Protein AF-A0A965I3Q2-F1 (afdb_monomer)

Solvent-accessible surface area (backbone atoms only — not comparable to full-atom values): 11032 Å² total; per-residue (Å²): 135,72,55,75,39,66,50,50,83,67,41,47,73,92,49,46,82,70,40,75,55,42,77,42,66,41,96,87,74,69,51,72,49,73,38,68,32,33,33,30,37,36,62,66,63,40,59,26,31,32,35,26,48,31,32,24,74,36,54,49,82,39,79,61,41,10,36,30,40,31,33,40,38,70,96,52,31,34,39,37,42,23,13,23,64,47,70,31,92,88,63,40,56,74,39,74,47,46,53,70,36,71,49,26,20,24,10,49,31,45,74,50,98,54,44,23,35,43,37,30,33,27,50,75,88,39,73,44,54,58,89,75,54,85,52,66,63,45,64,71,64,50,76,68,53,44,52,52,49,52,54,50,50,52,52,50,53,52,48,53,49,50,52,54,49,51,56,54,49,62,62,65,77,52,86,79,71,92,81,76,96,79,88,87,84,74,82,83,80,78,84,78,82,83,82,134

Secondary structure (DSSP, 8-state):
-----SS-S--BTT-EEEE-SEEEE-TTT--EEEE-SEEEE--TT-EEE-SSSEEEEEEEEETTTEEEEEEE-STTEEEEEEEEEEEPTT--TT-EE-TT-EEEEEB--SS-SSSEEEEEEEETTEEE-GGG----------HHHHHHHHHHHHHHHHHHHHHHHHHHHHTTS-TT--S---S--PPPPPPPPPP-

Mean predicted aligned error: 16.22 Å

pLDDT: mean 72.34, std 19.07, range [38.16, 96.75]

Nearest PDB structures (foldseek):
  6muk-assembly1_A  TM=7.745E-01  e=1.525E-14  Neisseria gonorrhoeae FA 1090
  3slu-assembly2_B  TM=7.672E-01  e=1.447E-14  Neisseria meningitidis ATCC 13091
  3slu-assembly1_A  TM=7.587E-01  e=1.137E-13  Neisseria meningitidis ATCC 13091
  2gu1-assembly1_A  TM=9.150E-01  e=5.386E-12  Vibrio cholerae
  5j1k-assembly1_A  TM=6.243E-01  e=8.411E-11  Helicobacter pylori 26695

Radius of gyration: 24.55 Å; Cα contacts (8 Å, |Δi|>4): 360; chains: 1; bounding box: 72×48×49 Å

Foldseek 3Di:
DFDAWQFALDQFPPWDFPAFAAWDQDPPPRDTDGQLFTKTADDWFTFGWGRAWFFWQAFDQDQAFGTKTKTATPQQKIKIKGQFPFFDPPQGHGDTHHGGHGGGTWHRGHPGPGTIITMWMAHNNGTDGSVPDVGVHRDDQDPVRVVVVVVVVVVVVVVVVVVVVVVVVVVVVCPPDPDDPPDPDDDDDDDDDDDD

Structure (mmCIF, N/CA/C/O backbone):
data_AF-A0A965I3Q2-F1
#
_entry.id   AF-A0A965I3Q2-F1
#
loop_
_atom_site.group_PDB
_atom_site.id
_atom_site.type_symbol
_atom_site.label_atom_id
_atom_site.label_alt_id
_atom_site.label_comp_id
_atom_site.label_asym_id
_atom_site.label_entity_id
_atom_site.label_seq_id
_atom_site.pdbx_PDB_ins_code
_atom_site.Cartn_x
_atom_site.Cartn_y
_atom_site.Cartn_z
_atom_site.occupancy
_atom_site.B_iso_or_equiv
_atom_site.auth_seq_id
_atom_site.auth_comp_id
_atom_site.auth_asym_id
_atom_site.auth_atom_id
_atom_site.pdbx_PDB_model_num
ATOM 1 N N . ARG A 1 1 ? -13.664 -9.976 23.060 1.00 40.66 1 ARG A N 1
ATOM 2 C CA . ARG A 1 1 ? -13.337 -9.947 21.603 1.00 40.66 1 ARG A CA 1
ATOM 3 C C . ARG A 1 1 ? -11.980 -9.256 21.451 1.00 40.66 1 ARG A C 1
ATOM 5 O O . ARG A 1 1 ? -11.856 -8.147 21.941 1.00 40.66 1 ARG A O 1
ATOM 12 N N . SER A 1 2 ? -10.972 -9.896 20.847 1.00 40.56 2 SER A N 1
ATOM 13 C CA . SER A 1 2 ? -9.637 -9.293 20.641 1.00 40.56 2 SER A CA 1
ATOM 14 C C . SER A 1 2 ? -9.694 -8.192 19.572 1.00 40.56 2 SER A C 1
ATOM 16 O O . SER A 1 2 ? -10.363 -8.362 18.548 1.00 40.56 2 SER A O 1
ATOM 18 N N . LEU A 1 3 ? -9.014 -7.066 19.806 1.00 48.47 3 LEU A N 1
ATOM 19 C CA . LEU A 1 3 ? -8.872 -5.994 18.821 1.00 48.47 3 LEU A CA 1
ATOM 20 C C . LEU A 1 3 ? -7.940 -6.461 17.700 1.00 48.47 3 LEU A C 1
ATOM 22 O O . LEU A 1 3 ? -6.749 -6.671 17.916 1.00 48.47 3 LEU A O 1
ATOM 26 N N . LYS A 1 4 ? -8.472 -6.629 16.486 1.00 50.44 4 LYS A N 1
ATOM 27 C CA . LYS A 1 4 ? -7.659 -6.971 15.314 1.00 50.44 4 LYS A CA 1
ATOM 28 C C . LYS A 1 4 ? -6.616 -5.869 15.077 1.00 50.44 4 LYS A C 1
ATOM 30 O O . LYS A 1 4 ? -6.934 -4.685 15.181 1.00 50.44 4 LYS A O 1
ATOM 35 N N . ALA A 1 5 ? -5.375 -6.256 14.780 1.00 58.59 5 ALA A N 1
ATOM 36 C CA . ALA A 1 5 ? -4.285 -5.301 14.603 1.00 58.59 5 ALA A CA 1
ATOM 37 C C . ALA A 1 5 ? -4.579 -4.325 13.456 1.00 58.59 5 ALA A C 1
ATOM 39 O O . ALA A 1 5 ? -4.995 -4.754 12.383 1.00 58.59 5 ALA A O 1
ATOM 40 N N . LEU A 1 6 ? -4.314 -3.029 13.654 1.00 63.38 6 LEU A N 1
ATOM 41 C CA . LEU A 1 6 ? -4.617 -1.989 12.660 1.00 63.38 6 LEU A CA 1
ATOM 42 C C . LEU A 1 6 ? -3.934 -2.248 11.301 1.00 63.38 6 LEU A C 1
ATOM 44 O O . LEU A 1 6 ? -4.533 -2.010 10.254 1.00 63.38 6 LEU A O 1
ATOM 48 N N . LEU A 1 7 ? -2.697 -2.762 11.318 1.00 65.81 7 LEU A N 1
ATOM 49 C CA . LEU A 1 7 ? -1.934 -3.159 10.133 1.00 65.81 7 LEU A CA 1
ATOM 50 C C . LEU A 1 7 ? -1.165 -4.471 10.385 1.00 65.81 7 LEU A C 1
ATOM 52 O O . LEU A 1 7 ? -0.721 -4.744 11.497 1.00 65.81 7 LEU A O 1
ATOM 56 N N . MET A 1 8 ? -0.967 -5.269 9.338 1.00 65.50 8 MET A N 1
ATOM 57 C CA . MET A 1 8 ? -0.086 -6.434 9.310 1.00 65.50 8 MET A CA 1
ATOM 58 C C . MET A 1 8 ? 1.345 -5.970 9.043 1.00 65.50 8 MET A C 1
ATOM 60 O O . MET A 1 8 ? 1.588 -5.121 8.182 1.00 65.50 8 MET A O 1
ATOM 64 N N . ARG A 1 9 ? 2.305 -6.574 9.749 1.00 67.44 9 ARG A N 1
ATOM 65 C CA . ARG A 1 9 ? 3.740 -6.313 9.548 1.00 67.44 9 ARG A CA 1
ATOM 66 C C . ARG A 1 9 ? 4.263 -6.881 8.227 1.00 67.44 9 ARG A C 1
ATOM 68 O O . ARG A 1 9 ? 5.103 -6.257 7.587 1.00 67.44 9 ARG A O 1
ATOM 75 N N . THR A 1 10 ? 3.741 -8.033 7.809 1.00 67.94 10 THR A N 1
ATOM 76 C CA . THR A 1 10 ? 4.153 -8.755 6.598 1.00 67.94 10 THR A CA 1
ATOM 77 C C . THR A 1 10 ? 2.929 -9.061 5.731 1.00 67.94 10 THR A C 1
ATOM 79 O O . THR A 1 10 ? 2.268 -10.078 5.934 1.00 67.94 10 THR A O 1
ATOM 82 N N . PRO A 1 11 ? 2.580 -8.181 4.778 1.00 69.06 11 PRO A N 1
ATOM 83 C CA . PRO A 1 11 ? 1.407 -8.346 3.916 1.00 69.06 11 PRO A CA 1
ATOM 84 C C . PRO A 1 11 ? 1.665 -9.279 2.712 1.00 69.06 11 PRO A C 1
ATOM 86 O O . PRO A 1 11 ? 1.196 -9.024 1.602 1.00 69.06 11 PRO A O 1
ATOM 89 N N . ILE A 1 12 ? 2.451 -10.339 2.901 1.00 68.38 12 ILE A N 1
ATOM 90 C CA . ILE A 1 12 ? 2.885 -11.251 1.837 1.00 68.38 12 ILE A CA 1
ATOM 91 C C . ILE A 1 12 ? 3.239 -12.629 2.417 1.00 68.38 12 ILE A C 1
ATOM 93 O O . ILE A 1 12 ? 3.886 -12.711 3.462 1.00 68.38 12 ILE A O 1
ATOM 97 N N . ASP A 1 13 ? 2.837 -13.700 1.730 1.00 60.41 13 ASP A N 1
ATOM 98 C CA . ASP A 1 13 ? 3.158 -15.075 2.137 1.00 60.41 13 ASP A CA 1
ATOM 99 C C . ASP A 1 13 ? 4.583 -15.463 1.729 1.00 60.41 13 ASP A C 1
ATOM 101 O O . ASP A 1 13 ? 5.000 -15.232 0.593 1.00 60.41 13 ASP A O 1
ATOM 105 N N . GLY A 1 14 ? 5.320 -16.097 2.647 1.00 54.09 14 GLY A N 1
ATOM 106 C CA . GLY A 1 14 ? 6.603 -16.747 2.349 1.00 54.09 14 GLY A CA 1
ATOM 107 C C . GLY A 1 14 ? 7.726 -15.808 1.898 1.00 54.09 14 GLY A C 1
ATOM 108 O O . GLY A 1 14 ? 8.707 -16.267 1.316 1.00 54.09 14 GLY A O 1
ATOM 109 N N . ALA A 1 15 ? 7.598 -14.500 2.126 1.00 59.41 15 ALA A N 1
ATOM 110 C CA . ALA A 1 15 ? 8.604 -13.555 1.673 1.00 59.41 15 ALA A CA 1
ATOM 111 C C . ALA A 1 15 ? 9.772 -13.440 2.649 1.00 59.41 15 ALA A C 1
ATOM 113 O O . ALA A 1 15 ? 9.596 -13.329 3.865 1.00 59.41 15 ALA A O 1
ATOM 114 N N . ARG A 1 16 ? 10.981 -13.373 2.090 1.00 57.03 16 ARG A N 1
ATOM 115 C CA . ARG A 1 16 ? 12.182 -13.033 2.850 1.00 57.03 16 ARG A CA 1
ATOM 116 C C . ARG A 1 16 ? 12.366 -11.522 2.804 1.00 57.03 16 ARG A C 1
ATOM 118 O O . ARG A 1 16 ? 12.297 -10.917 1.733 1.00 57.03 16 ARG A O 1
ATOM 125 N N . LEU A 1 17 ? 12.617 -10.915 3.961 1.00 57.97 17 LEU A N 1
ATOM 126 C CA . LEU A 1 17 ? 12.989 -9.507 4.046 1.00 57.97 17 LEU A CA 1
ATOM 127 C C . LEU A 1 17 ? 14.313 -9.307 3.299 1.00 57.97 17 LEU A C 1
ATOM 129 O O . LEU A 1 17 ? 15.374 -9.691 3.790 1.00 57.97 17 LEU A O 1
ATOM 133 N N . SER A 1 18 ? 14.246 -8.763 2.086 1.00 56.31 18 SER A N 1
ATOM 134 C CA . SER A 1 18 ? 15.431 -8.532 1.258 1.00 56.31 18 SER A CA 1
ATOM 135 C C . SER A 1 18 ? 16.054 -7.186 1.583 1.00 56.31 18 SER A C 1
ATOM 137 O O . SER A 1 18 ? 17.274 -7.028 1.504 1.00 56.31 18 SER A O 1
ATOM 139 N N . SER A 1 19 ? 15.237 -6.207 1.992 1.00 56.03 19 SER A N 1
ATOM 140 C CA . SER A 1 19 ? 15.732 -4.868 2.247 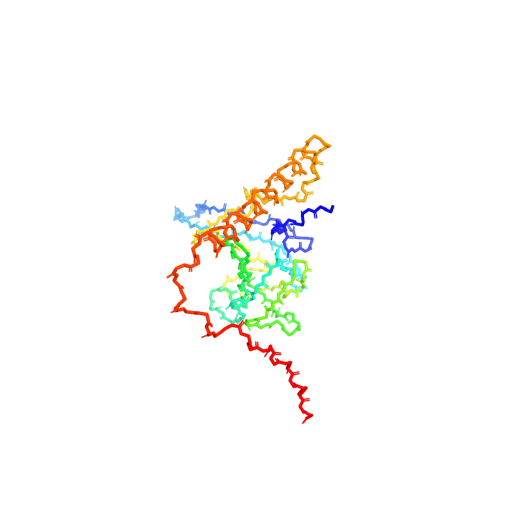1.00 56.03 19 SER A CA 1
ATOM 141 C C . SER A 1 19 ? 14.963 -4.128 3.355 1.00 56.03 19 SER A C 1
ATOM 143 O O . SER A 1 19 ? 13.741 -4.024 3.342 1.00 56.03 19 SER A O 1
ATOM 145 N N . HIS A 1 20 ? 15.706 -3.602 4.337 1.00 58.31 20 HIS A N 1
ATOM 146 C CA . HIS A 1 20 ? 15.165 -2.842 5.464 1.00 58.31 20 HIS A CA 1
ATOM 147 C C . HIS A 1 20 ? 14.917 -1.371 5.082 1.00 58.31 20 HIS A C 1
ATOM 149 O O . HIS A 1 20 ? 15.679 -0.788 4.308 1.00 58.31 20 HIS A O 1
ATOM 155 N N . PHE A 1 21 ? 13.899 -0.753 5.690 1.00 53.19 21 PHE A N 1
ATOM 156 C CA . PHE A 1 21 ? 13.666 0.695 5.645 1.00 53.19 21 PHE A CA 1
ATOM 157 C C . PHE A 1 21 ? 14.858 1.471 6.229 1.00 53.19 21 PHE A C 1
ATOM 159 O O . PHE A 1 21 ? 15.287 1.190 7.352 1.00 53.19 21 PHE A O 1
ATOM 166 N N . GLY A 1 22 ? 15.363 2.478 5.505 1.00 53.06 22 GLY A N 1
ATOM 167 C CA . GLY A 1 22 ? 16.454 3.330 5.989 1.00 53.06 22 GLY A CA 1
ATOM 168 C C . GLY A 1 22 ? 17.400 3.875 4.915 1.00 53.06 22 GLY A C 1
ATOM 169 O O . GLY A 1 22 ? 17.298 3.578 3.726 1.00 53.06 22 GLY A O 1
ATOM 170 N N . LYS A 1 23 ? 18.335 4.723 5.353 1.00 47.44 23 LYS A N 1
ATOM 171 C CA . LYS A 1 23 ? 19.419 5.278 4.531 1.00 47.44 23 LYS A CA 1
ATOM 172 C C . LYS A 1 23 ? 20.411 4.167 4.169 1.00 47.44 23 LYS A C 1
ATOM 174 O O . LYS A 1 23 ? 20.951 3.527 5.064 1.00 47.44 23 LYS A O 1
ATOM 179 N N . ARG A 1 24 ? 20.685 3.965 2.878 1.00 52.25 24 ARG A N 1
ATOM 180 C CA . ARG A 1 24 ? 21.748 3.064 2.410 1.00 52.25 24 ARG A CA 1
ATOM 181 C C . ARG A 1 24 ? 22.827 3.836 1.678 1.00 52.25 24 ARG A C 1
ATOM 183 O O . ARG A 1 24 ? 22.515 4.612 0.777 1.00 52.25 24 ARG A O 1
ATOM 190 N N . LYS A 1 25 ? 24.082 3.597 2.059 1.00 44.66 25 LYS A N 1
ATOM 191 C CA . LYS A 1 25 ? 25.261 4.082 1.341 1.00 44.66 25 LYS A CA 1
ATOM 192 C C . LYS A 1 25 ? 25.513 3.141 0.163 1.00 44.66 25 LYS A C 1
ATOM 194 O O . LYS A 1 25 ? 25.587 1.930 0.359 1.00 44.66 25 LYS A O 1
ATOM 199 N N . HIS A 1 26 ? 25.585 3.677 -1.051 1.00 43.38 26 HIS A N 1
ATOM 200 C CA . HIS A 1 26 ? 25.934 2.879 -2.224 1.00 43.38 26 HIS A CA 1
ATOM 201 C C . HIS A 1 26 ? 27.388 2.388 -2.078 1.00 43.38 26 HIS A C 1
ATOM 203 O O . HIS A 1 26 ? 28.266 3.243 -1.939 1.00 43.38 26 HIS A O 1
ATOM 209 N N . PRO A 1 27 ? 27.671 1.068 -2.123 1.00 48.47 27 PRO A N 1
ATOM 210 C CA . PRO A 1 27 ? 28.992 0.520 -1.783 1.00 48.47 27 PRO A CA 1
ATOM 211 C C . PRO A 1 27 ? 30.112 0.999 -2.716 1.00 48.47 27 PRO A C 1
ATOM 213 O O . PRO A 1 27 ? 31.272 0.967 -2.336 1.00 48.47 27 PRO A O 1
ATOM 216 N N . ILE A 1 28 ? 29.756 1.485 -3.910 1.00 48.72 28 ILE A N 1
ATOM 217 C CA . ILE A 1 28 ? 30.713 1.900 -4.948 1.00 48.72 28 ILE A CA 1
ATOM 218 C C . ILE A 1 28 ? 30.666 3.417 -5.225 1.00 48.72 28 ILE A C 1
ATOM 220 O O . ILE A 1 28 ? 31.642 3.991 -5.679 1.00 48.72 28 ILE A O 1
ATOM 224 N N . LEU A 1 29 ? 29.544 4.097 -4.940 1.00 47.22 29 LEU A N 1
ATOM 225 C CA . LEU A 1 29 ? 29.295 5.482 -5.402 1.00 47.22 29 LEU A CA 1
ATOM 226 C C . LEU A 1 29 ? 29.116 6.486 -4.250 1.00 47.22 29 LEU A C 1
ATOM 228 O O . LEU A 1 29 ? 28.871 7.663 -4.493 1.00 47.22 29 LEU A O 1
ATOM 232 N N . GLY A 1 30 ? 29.188 6.041 -2.989 1.00 39.41 30 GLY A N 1
ATOM 233 C CA . GLY A 1 30 ? 29.266 6.911 -1.807 1.00 39.41 30 GLY A CA 1
ATOM 234 C C . GLY A 1 30 ? 27.999 7.693 -1.428 1.00 39.41 30 GLY A C 1
ATOM 235 O O . GLY A 1 30 ? 27.872 8.092 -0.268 1.00 39.41 30 GLY A O 1
ATOM 236 N N . TYR A 1 31 ? 27.030 7.877 -2.331 1.00 41.69 31 TYR A N 1
ATOM 237 C CA . TYR A 1 31 ? 25.796 8.597 -2.015 1.00 41.69 31 TYR A CA 1
ATOM 238 C C . TYR A 1 31 ? 24.842 7.757 -1.158 1.00 41.69 31 TYR A C 1
ATOM 240 O O . TYR A 1 31 ? 24.738 6.531 -1.278 1.00 41.69 31 TYR A O 1
ATOM 248 N N . THR A 1 32 ? 24.129 8.443 -0.266 1.00 43.00 32 THR A N 1
ATOM 249 C CA . THR A 1 32 ? 23.153 7.834 0.636 1.00 43.00 32 THR A CA 1
ATOM 250 C C . THR A 1 32 ? 21.761 7.940 0.026 1.00 43.00 32 THR A C 1
ATOM 252 O O . THR A 1 32 ? 21.192 9.028 -0.026 1.00 43.00 32 THR A O 1
ATOM 255 N N . LYS A 1 33 ? 21.183 6.822 -0.420 1.00 46.25 33 LYS A N 1
ATOM 256 C CA . LYS A 1 33 ? 19.800 6.784 -0.912 1.00 46.25 33 LYS A CA 1
ATOM 257 C C . LYS A 1 33 ? 18.872 6.349 0.216 1.00 46.25 33 LYS A C 1
ATOM 259 O O . LYS A 1 33 ? 19.069 5.303 0.834 1.00 46.25 33 LYS A O 1
ATOM 264 N N . MET A 1 34 ? 17.865 7.165 0.510 1.00 54.75 34 MET A N 1
ATOM 265 C CA . MET A 1 34 ? 16.836 6.810 1.484 1.00 54.75 34 MET A CA 1
ATOM 266 C C . MET A 1 34 ? 15.900 5.770 0.871 1.00 54.75 34 MET A C 1
ATOM 268 O O . MET A 1 34 ? 15.184 6.066 -0.086 1.00 54.75 34 MET A O 1
ATOM 272 N N . HIS A 1 35 ? 15.890 4.566 1.436 1.00 60.53 35 HIS A N 1
ATOM 273 C CA . HIS A 1 35 ? 14.888 3.566 1.121 1.00 60.53 35 HIS A CA 1
ATOM 274 C C . HIS A 1 35 ? 13.636 3.845 1.956 1.00 60.53 35 HIS A C 1
ATOM 276 O O . HIS A 1 35 ? 13.627 3.618 3.166 1.00 60.53 35 HIS A O 1
ATOM 282 N N . LYS A 1 36 ? 12.608 4.418 1.316 1.00 58.22 36 LYS A N 1
ATOM 283 C CA . LYS A 1 36 ? 11.350 4.845 1.961 1.00 58.22 36 LYS A CA 1
ATOM 284 C C . LYS A 1 36 ? 10.372 3.690 2.223 1.00 58.22 36 LYS A C 1
ATOM 286 O O . LYS A 1 36 ? 9.296 3.920 2.769 1.00 58.22 36 LYS A O 1
ATOM 291 N N . GLY A 1 37 ? 10.756 2.470 1.855 1.00 64.44 37 GLY A N 1
ATOM 292 C CA . GLY A 1 37 ? 9.964 1.256 2.000 1.00 64.44 37 GLY A CA 1
ATOM 293 C C . GLY A 1 37 ? 10.779 0.081 2.519 1.00 64.44 37 GLY A C 1
ATOM 294 O O . GLY A 1 37 ? 11.953 0.202 2.869 1.00 64.44 37 GLY A O 1
ATOM 295 N N . THR A 1 38 ? 10.119 -1.059 2.591 1.00 74.62 38 THR A N 1
ATOM 296 C CA . THR A 1 38 ? 10.682 -2.364 2.914 1.00 74.62 38 THR A CA 1
ATOM 297 C C . THR A 1 38 ? 10.463 -3.265 1.714 1.00 74.62 38 THR A C 1
ATOM 299 O O . THR A 1 38 ? 9.332 -3.361 1.236 1.00 74.62 38 THR A O 1
ATOM 302 N N . ASP A 1 39 ? 11.526 -3.919 1.251 1.00 81.50 39 ASP A N 1
ATOM 303 C CA . ASP A 1 39 ? 11.408 -4.859 0.141 1.00 81.50 39 ASP A CA 1
ATOM 304 C C . ASP A 1 39 ? 11.315 -6.279 0.660 1.00 81.50 39 ASP A C 1
ATOM 306 O O . ASP A 1 39 ? 12.114 -6.738 1.487 1.00 81.50 39 ASP A O 1
ATOM 310 N N . PHE A 1 40 ? 10.344 -6.987 0.113 1.00 79.00 40 PHE A N 1
ATOM 311 C CA . PHE A 1 40 ? 10.112 -8.391 0.365 1.00 79.00 40 PHE A CA 1
ATOM 312 C C . PHE A 1 40 ? 10.377 -9.153 -0.928 1.00 79.00 40 PHE A C 1
ATOM 314 O O . PHE A 1 40 ? 9.603 -9.057 -1.882 1.00 79.00 40 PHE A O 1
ATOM 321 N N . ALA A 1 41 ? 11.484 -9.894 -0.978 1.00 82.56 41 ALA A N 1
ATOM 322 C CA . ALA A 1 41 ? 11.764 -10.763 -2.112 1.00 82.56 41 ALA A CA 1
ATOM 323 C C . ALA A 1 41 ? 10.815 -11.962 -2.066 1.00 82.56 41 ALA A C 1
ATOM 325 O O . ALA A 1 41 ? 10.712 -12.652 -1.046 1.00 82.56 41 ALA A O 1
ATOM 326 N N . ALA A 1 42 ? 10.126 -12.192 -3.178 1.00 83.69 42 ALA A N 1
ATOM 327 C CA . ALA A 1 42 ? 9.190 -13.290 -3.342 1.00 83.69 42 ALA A CA 1
ATOM 328 C C . ALA A 1 42 ? 9.046 -13.629 -4.834 1.00 83.69 42 ALA A C 1
ATOM 330 O O . ALA A 1 42 ? 9.197 -12.740 -5.678 1.00 83.69 42 ALA A O 1
ATOM 331 N N . PRO A 1 43 ? 8.733 -14.888 -5.185 1.00 88.38 43 PRO A N 1
ATOM 332 C CA . PRO A 1 43 ? 8.488 -15.271 -6.569 1.00 88.38 43 PRO A CA 1
ATOM 333 C C . PRO A 1 43 ? 7.407 -14.413 -7.242 1.00 88.38 43 PRO A C 1
ATOM 335 O O . PRO A 1 43 ? 6.445 -13.958 -6.617 1.00 88.38 43 PRO A O 1
ATOM 338 N N . LYS A 1 44 ? 7.534 -14.211 -8.557 1.00 91.31 44 LYS A N 1
ATOM 339 C CA . LYS A 1 44 ? 6.475 -13.574 -9.351 1.00 91.31 44 LYS A CA 1
ATOM 340 C C . LYS A 1 44 ? 5.178 -14.373 -9.185 1.00 91.31 44 LYS A C 1
ATOM 342 O O . LYS A 1 44 ? 5.178 -15.589 -9.325 1.00 91.31 44 LYS A O 1
ATOM 347 N N . GLY A 1 45 ? 4.071 -13.680 -8.932 1.00 90.88 45 GLY A N 1
ATOM 348 C CA . GLY A 1 45 ? 2.770 -14.310 -8.713 1.00 90.88 45 GLY A CA 1
ATOM 349 C C . GLY A 1 45 ? 2.434 -14.598 -7.248 1.00 90.88 45 GLY A C 1
ATOM 350 O O . GLY A 1 45 ? 1.291 -14.958 -6.979 1.00 90.88 45 GLY A O 1
ATOM 351 N N . THR A 1 46 ? 3.353 -14.390 -6.296 1.00 89.88 46 THR A N 1
ATOM 352 C CA . THR A 1 46 ? 3.028 -14.490 -4.864 1.00 89.88 46 THR A CA 1
ATOM 353 C C . THR A 1 46 ? 1.913 -13.513 -4.494 1.00 89.88 46 THR A C 1
ATOM 355 O O . THR A 1 46 ? 1.907 -12.369 -4.951 1.00 89.88 46 THR A O 1
ATOM 358 N N . LYS A 1 47 ? 0.950 -13.964 -3.684 1.00 93.00 47 LYS A N 1
ATOM 359 C CA . LYS A 1 47 ? -0.189 -13.146 -3.244 1.00 93.00 47 LYS A CA 1
ATOM 360 C C . LYS A 1 47 ? 0.284 -12.002 -2.350 1.00 93.00 47 LYS A C 1
ATOM 362 O O . LYS A 1 47 ? 1.088 -12.204 -1.443 1.00 93.00 47 LYS A O 1
ATOM 367 N N . ILE A 1 48 ? -0.260 -10.816 -2.598 1.00 92.19 48 ILE A N 1
ATOM 368 C CA . ILE A 1 48 ? -0.071 -9.628 -1.767 1.00 92.19 48 ILE A CA 1
ATOM 369 C C . ILE A 1 48 ? -1.398 -9.318 -1.093 1.00 92.19 48 ILE A C 1
ATOM 371 O O . ILE A 1 48 ? -2.442 -9.265 -1.757 1.00 92.19 48 ILE A O 1
ATOM 375 N N . TYR A 1 49 ? -1.347 -9.080 0.210 1.00 92.06 49 TYR A N 1
ATOM 376 C CA . TYR A 1 49 ? -2.516 -8.829 1.040 1.00 92.06 49 TYR A CA 1
ATOM 377 C C . TYR A 1 49 ? -2.611 -7.362 1.454 1.00 92.06 49 TYR A C 1
ATOM 379 O O . TYR A 1 49 ? -1.606 -6.669 1.588 1.00 92.06 49 TYR A O 1
ATOM 387 N N . ALA A 1 50 ? -3.824 -6.872 1.695 1.00 91.12 50 ALA A N 1
ATOM 388 C CA . ALA A 1 50 ? -4.003 -5.595 2.370 1.00 91.12 50 ALA A CA 1
ATOM 389 C C . ALA A 1 50 ? -3.530 -5.725 3.823 1.00 91.12 50 ALA A C 1
ATOM 391 O O . ALA A 1 50 ? -4.034 -6.561 4.577 1.00 91.12 50 ALA A O 1
ATOM 392 N N . ALA A 1 51 ? -2.585 -4.876 4.227 1.00 85.88 51 ALA A N 1
ATOM 393 C CA . ALA A 1 51 ? -2.063 -4.877 5.58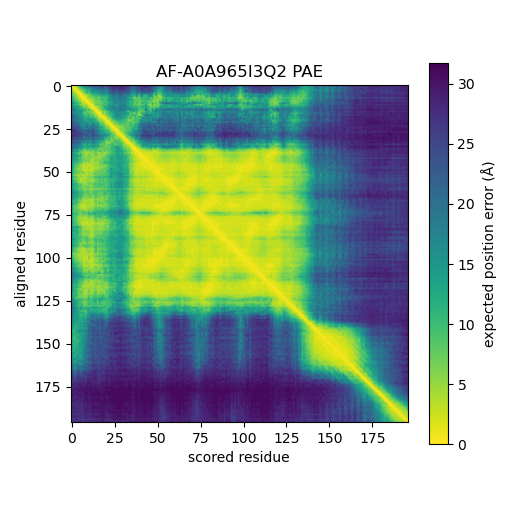6 1.00 85.88 51 ALA A CA 1
ATOM 394 C C . ALA A 1 51 ? -3.141 -4.534 6.623 1.00 85.88 51 ALA A C 1
ATOM 396 O O . ALA A 1 51 ? -3.083 -5.025 7.741 1.00 85.88 51 ALA A O 1
ATOM 397 N N . GLY A 1 52 ? -4.146 -3.736 6.282 1.00 86.12 52 GLY A N 1
ATOM 398 C CA . GLY A 1 52 ? -5.232 -3.380 7.193 1.00 86.12 52 GLY A CA 1
ATOM 399 C C . GLY A 1 52 ? -6.528 -3.108 6.457 1.00 86.12 52 GLY A C 1
ATOM 400 O O . GLY A 1 52 ? -6.542 -2.986 5.230 1.00 86.12 52 GLY A O 1
ATOM 401 N N . ASP A 1 53 ? -7.602 -2.958 7.225 1.00 87.69 53 ASP A N 1
ATOM 402 C CA . ASP A 1 53 ? -8.876 -2.480 6.697 1.00 87.69 53 ASP A CA 1
ATOM 403 C C . ASP A 1 53 ? -8.703 -1.054 6.165 1.00 87.69 53 ASP A C 1
ATOM 405 O O . ASP A 1 53 ? -8.054 -0.208 6.791 1.00 87.69 53 ASP A O 1
ATOM 409 N N . GLY A 1 54 ? -9.255 -0.768 4.990 1.00 94.00 54 GLY A N 1
ATOM 410 C CA . GLY A 1 54 ? -9.058 0.534 4.371 1.00 94.00 54 GLY A CA 1
ATOM 411 C C . GLY A 1 54 ? -9.780 0.715 3.049 1.00 94.00 54 GLY A C 1
ATOM 412 O O . GLY A 1 54 ? -10.572 -0.117 2.609 1.00 94.00 54 GLY A O 1
ATOM 413 N N . THR A 1 55 ? -9.507 1.848 2.412 1.00 96.00 55 THR A N 1
ATOM 414 C CA . THR A 1 55 ? -10.019 2.184 1.081 1.00 96.00 55 THR A CA 1
ATOM 415 C C . THR A 1 55 ? -8.853 2.427 0.142 1.00 96.00 55 THR A C 1
ATOM 417 O O . THR A 1 55 ? -7.921 3.161 0.471 1.00 96.00 55 THR A O 1
ATOM 420 N N . ILE A 1 56 ? -8.900 1.816 -1.038 1.00 96.31 56 ILE A N 1
ATOM 421 C CA . ILE A 1 56 ? -7.894 2.016 -2.075 1.00 96.31 56 ILE A CA 1
ATOM 422 C C . ILE A 1 56 ? -8.016 3.447 -2.594 1.00 96.31 56 ILE A C 1
ATOM 424 O O . ILE A 1 56 ? -9.013 3.808 -3.214 1.00 96.31 56 ILE A O 1
ATOM 428 N N . THR A 1 57 ? -6.997 4.264 -2.364 1.00 96.06 57 THR A N 1
ATOM 429 C CA . THR A 1 57 ? -6.930 5.646 -2.861 1.00 96.06 57 THR A CA 1
ATOM 430 C C . THR A 1 57 ? -6.283 5.733 -4.234 1.00 96.06 57 THR A C 1
ATOM 432 O O . THR A 1 57 ? -6.515 6.695 -4.959 1.00 96.06 57 THR A O 1
ATOM 435 N N . 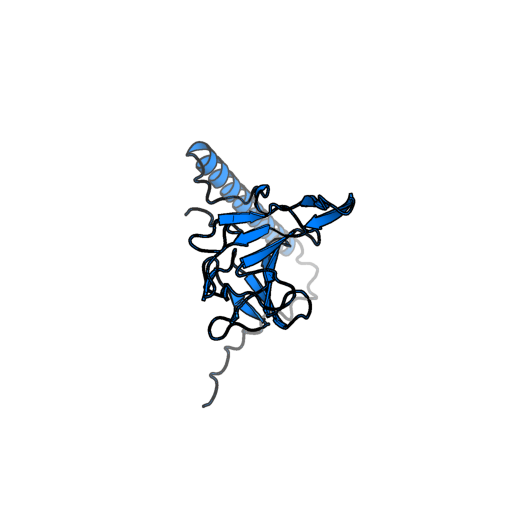ARG A 1 58 ? -5.500 4.721 -4.622 1.00 95.38 58 ARG A N 1
ATOM 436 C CA . ARG A 1 58 ? -4.920 4.608 -5.962 1.00 95.38 58 ARG A CA 1
ATOM 437 C C . ARG A 1 58 ? -4.721 3.144 -6.326 1.00 95.38 58 ARG A C 1
ATOM 439 O O . ARG A 1 58 ? -4.151 2.405 -5.536 1.00 95.38 58 ARG A O 1
ATOM 446 N N . ALA A 1 59 ? -5.124 2.754 -7.528 1.00 96.06 59 ALA A N 1
ATOM 447 C CA . ALA A 1 59 ? -4.700 1.517 -8.179 1.00 96.06 59 ALA A CA 1
ATOM 448 C C . ALA A 1 59 ? -4.400 1.827 -9.648 1.00 96.06 59 ALA A C 1
ATOM 450 O O . ALA A 1 59 ? -5.284 2.294 -10.364 1.00 96.06 59 ALA A O 1
ATOM 451 N N . GLY A 1 60 ? -3.160 1.627 -10.091 1.00 94.88 60 GLY A N 1
ATOM 452 C CA . GLY A 1 60 ? -2.785 1.907 -11.478 1.00 94.88 60 GLY A CA 1
ATOM 453 C C . GLY A 1 60 ? -1.286 1.840 -11.741 1.00 94.88 60 GLY A C 1
ATOM 454 O O . GLY A 1 60 ? -0.517 1.386 -10.896 1.00 94.88 60 GLY A O 1
ATOM 455 N N . TRP A 1 61 ? -0.880 2.308 -12.920 1.00 94.75 61 TRP A N 1
ATOM 456 C CA . TRP A 1 61 ? 0.520 2.332 -13.337 1.00 94.75 61 TRP A CA 1
ATOM 457 C C . TRP A 1 61 ? 1.270 3.571 -12.820 1.00 94.75 61 TRP A C 1
ATOM 459 O O . TRP A 1 61 ? 0.711 4.655 -12.616 1.00 94.75 61 TRP A O 1
ATOM 469 N N . SER A 1 62 ? 2.570 3.405 -12.611 1.00 92.94 62 SER A N 1
ATOM 470 C CA . SER A 1 62 ? 3.543 4.445 -12.298 1.00 92.94 62 SER A CA 1
ATOM 471 C C . SER A 1 62 ? 4.872 4.077 -12.950 1.00 92.94 62 SER A C 1
ATOM 473 O O . SER A 1 62 ? 5.294 2.928 -12.876 1.00 92.94 62 SER A O 1
ATOM 475 N N . ALA A 1 63 ? 5.573 5.042 -13.546 1.00 89.50 63 ALA A N 1
ATOM 476 C CA . ALA A 1 63 ? 6.852 4.768 -14.205 1.00 89.50 63 ALA A CA 1
ATOM 477 C C . ALA A 1 63 ? 7.910 4.180 -13.247 1.00 89.50 63 ALA A C 1
ATOM 479 O O . ALA A 1 63 ? 8.645 3.265 -13.612 1.00 89.50 63 ALA A O 1
ATOM 480 N N . SER A 1 64 ? 7.976 4.668 -12.003 1.00 87.94 64 SER A N 1
ATOM 481 C CA . SER A 1 64 ? 8.925 4.169 -11.002 1.00 87.94 64 SER A CA 1
ATOM 482 C C . SER A 1 64 ? 8.424 2.906 -10.307 1.00 87.94 64 SER A C 1
ATOM 484 O O . SER A 1 64 ? 9.163 1.931 -10.217 1.00 87.94 64 SER A O 1
ATOM 486 N N . TYR A 1 65 ? 7.174 2.912 -9.845 1.00 89.94 65 TYR A N 1
ATOM 487 C CA . TYR A 1 65 ? 6.613 1.841 -9.016 1.00 89.94 65 TYR A CA 1
ATOM 488 C C . TYR A 1 65 ? 5.980 0.696 -9.823 1.00 89.94 65 TYR A C 1
ATOM 490 O O . TYR A 1 65 ? 5.636 -0.336 -9.254 1.00 89.94 65 TYR A O 1
ATOM 498 N N . GLY A 1 66 ? 5.814 0.849 -11.138 1.00 94.62 66 GLY A N 1
ATOM 499 C CA . GLY A 1 66 ? 5.063 -0.087 -11.972 1.00 94.62 66 GLY A CA 1
ATOM 500 C C . GLY A 1 66 ? 3.588 -0.118 -11.580 1.00 94.62 66 GLY A C 1
ATOM 501 O O . GLY A 1 66 ? 2.992 0.928 -11.310 1.00 94.62 66 GLY A O 1
ATOM 502 N N . ASN A 1 67 ? 2.993 -1.309 -11.513 1.00 96.12 67 ASN A N 1
ATOM 503 C CA . ASN A 1 67 ? 1.656 -1.452 -10.942 1.00 96.12 67 ASN A CA 1
ATOM 504 C C . ASN A 1 67 ? 1.707 -1.194 -9.434 1.00 96.12 67 ASN A C 1
ATOM 506 O O . ASN A 1 67 ? 2.390 -1.906 -8.690 1.00 96.12 67 ASN A O 1
ATOM 510 N N . VAL A 1 68 ? 0.953 -0.190 -8.996 1.00 96.19 68 VAL A N 1
ATOM 511 C CA . VAL A 1 68 ? 0.954 0.308 -7.624 1.00 96.19 68 VAL A CA 1
ATOM 512 C C . VAL A 1 68 ? -0.462 0.389 -7.066 1.00 96.19 68 VAL A C 1
ATOM 514 O O . VAL A 1 68 ? -1.401 0.786 -7.761 1.00 96.19 68 VAL A O 1
ATOM 517 N N . ILE A 1 69 ? -0.602 0.032 -5.791 1.00 96.75 69 ILE A N 1
ATOM 518 C CA . ILE A 1 69 ? -1.810 0.226 -4.992 1.00 96.75 69 ILE A CA 1
ATOM 519 C C . ILE A 1 69 ? -1.444 1.072 -3.781 1.00 96.75 69 ILE A C 1
ATOM 521 O O . ILE A 1 69 ? -0.459 0.794 -3.100 1.00 96.75 69 ILE A O 1
ATOM 525 N N . LYS A 1 70 ? -2.263 2.080 -3.489 1.00 95.69 70 LYS A N 1
ATOM 526 C CA . LYS A 1 70 ? -2.223 2.841 -2.243 1.00 95.69 70 LYS A CA 1
ATOM 527 C C . LYS A 1 70 ? -3.537 2.642 -1.498 1.00 95.69 70 LYS A C 1
ATOM 529 O O . LYS A 1 70 ? -4.605 2.797 -2.091 1.00 95.69 70 LYS A O 1
ATOM 534 N N . ILE A 1 71 ? -3.460 2.299 -0.218 1.00 94.56 71 ILE A N 1
ATOM 535 C CA . ILE A 1 71 ? -4.619 2.101 0.657 1.00 94.56 71 ILE A CA 1
ATOM 536 C C . ILE A 1 71 ? -4.540 3.115 1.789 1.00 94.56 71 ILE A C 1
ATOM 538 O O . ILE A 1 71 ? -3.507 3.236 2.441 1.00 94.56 71 ILE A O 1
ATOM 542 N N . LYS A 1 72 ? -5.635 3.836 2.026 1.00 93.19 72 LYS A N 1
ATOM 543 C CA . LYS A 1 72 ? -5.822 4.677 3.208 1.00 93.19 72 LYS A CA 1
ATOM 544 C C . LYS A 1 72 ? -6.564 3.884 4.278 1.00 93.19 72 LYS A C 1
ATOM 546 O O . LYS A 1 72 ? -7.622 3.312 4.010 1.00 93.19 72 LYS A O 1
ATOM 551 N N . HIS A 1 73 ? -5.999 3.872 5.471 1.00 90.81 73 HIS A N 1
ATOM 552 C CA . HIS A 1 73 ? -6.517 3.211 6.661 1.00 90.81 73 HIS A CA 1
ATOM 553 C C . HIS A 1 73 ? -7.069 4.253 7.646 1.00 90.81 73 HIS A C 1
ATOM 555 O O . HIS A 1 73 ? -7.108 5.455 7.360 1.00 90.81 73 HIS A O 1
ATOM 561 N N . ARG A 1 74 ? -7.529 3.785 8.810 1.00 81.94 74 ARG A N 1
ATOM 562 C CA . ARG A 1 74 ? -7.923 4.655 9.929 1.00 81.94 74 ARG A CA 1
ATOM 563 C C . ARG A 1 74 ? -6.697 5.348 10.542 1.00 81.94 74 ARG A C 1
ATOM 565 O O . ARG A 1 74 ? -5.560 5.028 10.200 1.00 81.94 74 ARG A O 1
ATOM 572 N N . ASP A 1 75 ? -6.940 6.340 11.394 1.00 79.75 75 ASP A N 1
ATOM 573 C CA . ASP A 1 75 ? -5.925 7.035 12.208 1.00 79.75 75 ASP A CA 1
ATOM 574 C C . ASP A 1 75 ? -4.772 7.686 11.423 1.00 79.75 75 ASP A C 1
ATOM 576 O O . ASP A 1 75 ? -3.668 7.888 11.931 1.00 79.75 75 ASP A O 1
ATOM 580 N N . GLY A 1 76 ? -5.030 8.045 10.161 1.00 80.19 76 GLY A N 1
ATOM 581 C CA . GLY A 1 76 ? -4.056 8.721 9.302 1.00 80.19 76 GLY A CA 1
ATOM 582 C C . GLY A 1 76 ? -2.938 7.813 8.787 1.00 80.19 76 GLY A C 1
ATOM 583 O O . GLY A 1 76 ? -1.890 8.323 8.382 1.00 80.19 76 GLY A O 1
ATOM 584 N N . TYR A 1 77 ? -3.143 6.493 8.804 1.00 85.38 77 TYR A N 1
ATOM 585 C CA . TYR A 1 77 ? -2.231 5.533 8.193 1.00 85.38 77 TYR A CA 1
ATOM 586 C C . TYR A 1 77 ? -2.559 5.303 6.720 1.00 85.38 77 TYR A C 1
ATOM 588 O O . TYR A 1 77 ? -3.718 5.217 6.317 1.00 85.38 77 TYR A O 1
ATOM 596 N N . GLU A 1 78 ? -1.527 5.132 5.910 1.00 90.75 78 GLU A N 1
ATOM 597 C CA . GLU A 1 78 ? -1.628 4.705 4.523 1.00 90.75 78 GLU A CA 1
ATOM 598 C C . GLU A 1 78 ? -0.560 3.651 4.241 1.00 90.75 78 GLU A C 1
ATOM 600 O O . GLU A 1 78 ? 0.520 3.660 4.832 1.00 90.75 78 GLU A O 1
ATOM 605 N N . THR A 1 79 ? -0.856 2.745 3.319 1.00 90.94 79 THR A N 1
ATOM 606 C CA . THR A 1 79 ? 0.101 1.750 2.839 1.00 90.94 79 THR A CA 1
ATOM 607 C C . THR A 1 79 ? 0.223 1.808 1.328 1.00 90.94 79 THR A C 1
ATOM 609 O O . THR A 1 79 ? -0.750 2.093 0.625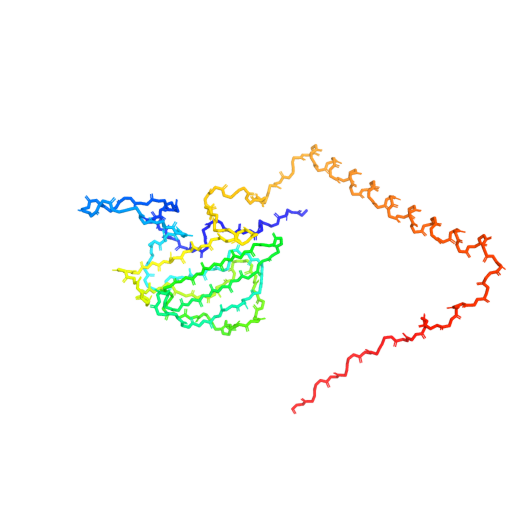 1.00 90.94 79 THR A O 1
ATOM 612 N N . LEU A 1 80 ? 1.430 1.563 0.826 1.00 93.44 80 LEU A N 1
ATOM 613 C CA . LEU A 1 80 ? 1.734 1.520 -0.599 1.00 93.44 80 LEU A CA 1
ATOM 614 C C . LEU A 1 80 ? 2.368 0.176 -0.942 1.00 93.44 80 LEU A C 1
ATOM 616 O O . LEU A 1 80 ? 3.282 -0.278 -0.260 1.00 93.44 80 LEU A O 1
ATOM 620 N N . TYR A 1 81 ? 1.881 -0.428 -2.020 1.00 94.50 81 TYR A N 1
ATOM 621 C CA . TYR A 1 81 ? 2.338 -1.701 -2.567 1.00 94.50 81 TYR A CA 1
ATOM 622 C C . TYR A 1 81 ? 2.735 -1.446 -4.009 1.00 94.50 81 TYR A C 1
ATOM 624 O O . TYR A 1 81 ? 1.926 -0.912 -4.770 1.00 94.50 81 TYR A O 1
ATOM 632 N N . ALA A 1 82 ? 3.952 -1.811 -4.391 1.00 94.06 82 ALA A N 1
ATOM 633 C CA . ALA A 1 82 ? 4.489 -1.546 -5.720 1.00 94.06 82 ALA A CA 1
ATOM 634 C C . ALA A 1 82 ? 5.113 -2.789 -6.365 1.00 94.06 82 ALA A C 1
ATOM 636 O O . ALA A 1 82 ? 5.203 -3.856 -5.756 1.00 94.06 82 ALA A O 1
ATOM 637 N N . HIS A 1 83 ? 5.516 -2.625 -7.625 1.00 95.62 83 HIS A N 1
ATOM 638 C CA . HIS A 1 83 ? 6.138 -3.628 -8.488 1.00 95.62 83 HIS A CA 1
ATOM 639 C C . HIS A 1 83 ? 5.256 -4.849 -8.780 1.00 95.62 83 HIS A C 1
ATOM 641 O O . HIS A 1 83 ? 5.752 -5.914 -9.144 1.00 95.62 83 HIS A O 1
ATOM 647 N N . MET A 1 84 ? 3.931 -4.701 -8.684 1.00 95.56 84 MET A N 1
ATOM 648 C CA . MET A 1 84 ? 2.993 -5.804 -8.899 1.00 95.56 84 MET A CA 1
ATOM 649 C C . MET A 1 84 ? 2.975 -6.297 -10.348 1.00 95.56 84 MET A C 1
ATOM 651 O O . MET A 1 84 ? 3.035 -5.527 -11.300 1.00 95.56 84 MET A O 1
ATOM 655 N N . SER A 1 85 ? 2.802 -7.600 -10.548 1.00 96.12 85 SER A N 1
ATOM 656 C CA . SER A 1 85 ? 2.574 -8.142 -11.893 1.00 96.12 85 SER A CA 1
ATOM 657 C C . SER A 1 85 ? 1.165 -7.825 -12.390 1.00 96.12 85 SER A C 1
ATOM 659 O O . SER A 1 85 ? 0.994 -7.460 -13.549 1.00 96.12 85 SER A O 1
ATOM 661 N N . LYS A 1 86 ? 0.168 -7.945 -11.507 1.00 94.50 86 LYS A N 1
ATOM 662 C CA . LYS A 1 86 ? -1.242 -7.646 -11.782 1.00 94.50 86 LYS A CA 1
ATOM 663 C C . LYS A 1 86 ? -2.012 -7.367 -10.490 1.00 94.50 86 LYS A C 1
ATOM 665 O O . LYS A 1 86 ? -1.617 -7.820 -9.411 1.00 94.50 86 LYS A O 1
ATOM 670 N N . PHE A 1 87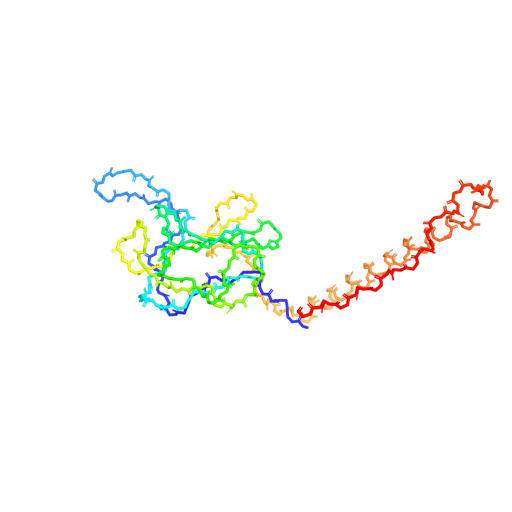 ? -3.138 -6.671 -10.617 1.00 96.25 87 PHE A N 1
ATOM 671 C CA . PHE A 1 87 ? -4.094 -6.477 -9.525 1.00 96.25 87 PHE A CA 1
ATOM 672 C C . PHE A 1 87 ? -5.013 -7.693 -9.368 1.00 96.25 87 PHE A C 1
ATOM 674 O O . PHE A 1 87 ? -5.260 -8.431 -10.324 1.00 96.25 87 PHE A O 1
ATOM 681 N N . ALA A 1 88 ? -5.526 -7.910 -8.157 1.00 94.12 88 ALA A N 1
ATOM 682 C CA . ALA A 1 88 ? -6.547 -8.926 -7.927 1.00 94.12 88 ALA A CA 1
ATOM 683 C C . ALA A 1 88 ? -7.905 -8.489 -8.504 1.00 94.12 88 ALA A C 1
ATOM 685 O O . ALA A 1 88 ? -8.147 -7.311 -8.784 1.00 94.12 88 ALA A O 1
ATOM 686 N N . ARG A 1 89 ? -8.816 -9.449 -8.705 1.00 93.62 89 ARG A N 1
ATOM 687 C CA . ARG A 1 89 ? -10.088 -9.194 -9.392 1.00 93.62 89 ARG A CA 1
ATOM 688 C C . ARG A 1 89 ? -10.913 -8.122 -8.675 1.00 93.62 89 ARG A C 1
ATOM 690 O O . ARG A 1 89 ? -11.249 -8.234 -7.498 1.00 93.62 89 ARG A O 1
ATOM 697 N N . GLY A 1 90 ? -11.283 -7.091 -9.433 1.00 90.56 90 GLY A N 1
ATOM 698 C CA . GLY A 1 90 ? -12.127 -5.991 -8.975 1.00 90.56 90 GLY A CA 1
ATOM 699 C C . GLY A 1 90 ? -11.435 -5.002 -8.033 1.00 90.56 90 GLY A C 1
ATOM 700 O O . GLY A 1 90 ? -12.119 -4.149 -7.469 1.00 90.56 90 GLY A O 1
ATOM 701 N N . ILE A 1 91 ? -10.120 -5.097 -7.851 1.00 95.12 91 ILE A N 1
ATOM 702 C CA . ILE A 1 91 ? -9.329 -4.072 -7.174 1.00 95.12 91 ILE A CA 1
ATOM 703 C C . ILE A 1 91 ? -9.255 -2.839 -8.073 1.00 95.12 91 ILE A C 1
ATOM 705 O O . ILE A 1 91 ? -8.815 -2.915 -9.217 1.00 95.12 91 ILE A O 1
ATOM 709 N N . ARG A 1 92 ? -9.731 -1.709 -7.551 1.00 95.06 92 ARG A N 1
ATOM 710 C CA . ARG A 1 92 ? -9.758 -0.409 -8.227 1.00 95.06 92 ARG A CA 1
ATOM 711 C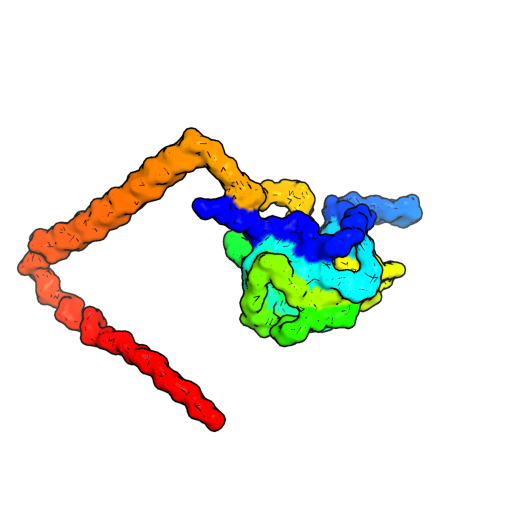 C . ARG A 1 92 ? -9.779 0.715 -7.199 1.00 95.06 92 ARG A C 1
ATOM 713 O O . ARG A 1 92 ? -10.147 0.487 -6.043 1.00 95.06 92 ARG A O 1
ATOM 720 N N . THR A 1 93 ? -9.422 1.920 -7.626 1.00 95.75 93 THR A N 1
ATOM 721 C CA . THR A 1 93 ? -9.556 3.133 -6.810 1.00 95.75 93 THR A CA 1
ATOM 722 C C . THR A 1 93 ? -10.985 3.278 -6.271 1.00 95.75 93 THR A C 1
ATOM 724 O O . THR A 1 93 ? -11.954 2.967 -6.961 1.00 95.75 93 THR A O 1
ATOM 727 N N . GLY A 1 94 ? -11.111 3.696 -5.012 1.00 94.00 94 GLY A N 1
ATOM 728 C CA . GLY A 1 94 ? -12.371 3.845 -4.283 1.00 94.00 94 GLY A CA 1
ATOM 729 C C . GLY A 1 94 ? -12.893 2.560 -3.631 1.00 94.00 94 GLY A C 1
ATOM 730 O O . GLY A 1 94 ? -13.810 2.622 -2.814 1.00 94.00 94 GLY A O 1
ATOM 731 N N . ARG A 1 95 ? -12.325 1.384 -3.935 1.00 94.62 95 ARG A N 1
ATOM 732 C CA . ARG A 1 95 ? -12.807 0.126 -3.351 1.00 94.62 95 ARG A CA 1
ATOM 733 C C . ARG A 1 95 ? -12.328 -0.053 -1.908 1.00 94.62 95 ARG A C 1
ATOM 735 O O . ARG A 1 95 ? -11.149 0.128 -1.605 1.00 94.62 95 ARG A O 1
ATOM 742 N N . ARG A 1 96 ? -13.249 -0.468 -1.034 1.00 94.00 96 ARG A N 1
ATOM 743 C CA . ARG A 1 96 ? -12.938 -0.920 0.328 1.00 94.00 96 ARG A CA 1
ATOM 744 C C . ARG A 1 96 ? -12.293 -2.300 0.305 1.00 94.00 96 ARG A C 1
ATOM 746 O O . ARG A 1 96 ? -12.702 -3.166 -0.471 1.00 94.00 96 ARG A O 1
ATOM 753 N N . VAL A 1 97 ? -11.302 -2.477 1.164 1.00 93.31 97 VAL A N 1
ATOM 754 C CA . VAL A 1 97 ? -10.575 -3.729 1.351 1.00 93.31 97 VAL A CA 1
ATOM 755 C C . VAL A 1 97 ? -10.467 -4.052 2.829 1.00 93.31 97 VAL A C 1
ATOM 757 O O . VAL A 1 97 ? -10.351 -3.149 3.661 1.00 93.31 97 VAL A O 1
ATOM 760 N N . SER A 1 98 ? -10.501 -5.341 3.136 1.00 91.19 98 SER A N 1
ATOM 761 C CA . SER A 1 98 ? -10.301 -5.848 4.489 1.00 91.19 98 SER A CA 1
ATOM 762 C C . SER A 1 98 ? -8.866 -6.321 4.692 1.00 91.19 98 SER A C 1
ATOM 764 O O . SER A 1 98 ? -8.209 -6.775 3.755 1.00 91.19 98 SER A O 1
ATOM 766 N N . GLN A 1 99 ? -8.383 -6.263 5.927 1.00 86.62 99 GLN A N 1
ATOM 767 C CA . GLN A 1 99 ? -7.097 -6.828 6.311 1.00 86.62 99 GLN A CA 1
ATOM 768 C C . GLN A 1 99 ? -7.013 -8.310 5.926 1.00 86.62 99 GLN A C 1
ATOM 770 O O . GLN A 1 99 ? -7.903 -9.094 6.269 1.00 86.62 99 GLN A O 1
ATOM 775 N N . GLY A 1 100 ? -5.921 -8.691 5.260 1.00 87.19 100 GLY A N 1
ATOM 776 C CA . GLY A 1 100 ? -5.708 -10.050 4.756 1.00 87.19 100 GLY A CA 1
ATOM 777 C C . GLY A 1 100 ? -6.399 -10.336 3.418 1.00 87.19 100 GLY A C 1
ATOM 778 O O . GLY A 1 100 ? -6.281 -11.437 2.892 1.00 87.19 100 GLY A O 1
ATOM 779 N N . GLN A 1 101 ? -7.108 -9.371 2.826 1.00 91.38 101 GLN A N 1
ATOM 780 C CA . GLN A 1 101 ? -7.676 -9.527 1.488 1.00 91.38 101 GLN A CA 1
ATOM 781 C C . GLN A 1 101 ? -6.574 -9.470 0.426 1.00 91.38 101 GLN A C 1
ATOM 783 O O . GLN A 1 101 ? -5.728 -8.579 0.461 1.00 91.38 101 GLN A O 1
ATOM 788 N N . VAL A 1 102 ? -6.615 -10.372 -0.560 1.00 93.94 102 VAL A N 1
ATOM 789 C CA . VAL A 1 102 ? -5.694 -10.332 -1.708 1.00 93.94 102 VAL A CA 1
ATOM 790 C C . VAL A 1 102 ? -5.973 -9.085 -2.548 1.00 93.94 102 VAL A C 1
ATOM 792 O O . VAL A 1 102 ? -7.080 -8.903 -3.059 1.00 93.94 102 VAL A O 1
ATOM 795 N N . ILE A 1 103 ? -4.956 -8.244 -2.718 1.00 95.44 103 ILE A N 1
ATOM 796 C CA . ILE A 1 103 ? -5.034 -6.998 -3.497 1.00 95.44 103 ILE A CA 1
ATOM 797 C C . ILE A 1 103 ? -4.265 -7.077 -4.818 1.00 95.44 103 ILE A C 1
ATOM 799 O O . ILE A 1 103 ? -4.569 -6.359 -5.770 1.00 95.44 103 ILE A O 1
ATOM 803 N N . GLY A 1 104 ? -3.304 -7.988 -4.921 1.00 95.50 104 GLY A N 1
ATOM 804 C CA . GLY A 1 104 ? -2.496 -8.144 -6.119 1.00 95.50 104 GLY A CA 1
ATOM 805 C C . GLY A 1 104 ? -1.494 -9.272 -5.989 1.00 95.50 104 GLY A C 1
ATOM 806 O O . GLY A 1 104 ? -1.555 -10.079 -5.059 1.00 95.50 104 GLY A O 1
ATOM 807 N N . TYR A 1 105 ? -0.578 -9.315 -6.949 1.00 95.38 105 TYR A N 1
ATOM 808 C CA . TYR A 1 105 ? 0.434 -10.356 -7.030 1.00 95.38 105 TYR A CA 1
ATOM 809 C C . TYR A 1 105 ? 1.806 -9.761 -7.312 1.00 95.38 105 TYR A C 1
ATOM 811 O O . TYR A 1 105 ? 1.934 -8.821 -8.103 1.00 95.38 105 TYR A O 1
ATOM 819 N N . VAL A 1 106 ? 2.837 -10.338 -6.700 1.00 94.38 106 VAL A N 1
ATOM 820 C CA . VAL A 1 106 ? 4.231 -9.918 -6.869 1.00 94.38 106 VAL A CA 1
ATOM 821 C C . VAL A 1 106 ? 4.627 -9.950 -8.338 1.00 94.38 106 VAL A C 1
ATOM 823 O O . VAL A 1 106 ? 4.197 -10.813 -9.114 1.00 94.38 106 VAL A O 1
ATOM 826 N N . GLY A 1 107 ? 5.438 -8.980 -8.733 1.00 94.00 107 GLY A N 1
ATOM 827 C CA . GLY A 1 107 ? 6.011 -8.875 -10.061 1.00 94.00 107 GLY A CA 1
ATOM 828 C C . GLY A 1 107 ? 7.367 -8.193 -10.010 1.00 94.00 107 GLY A C 1
ATOM 829 O O . GLY A 1 107 ? 8.046 -8.204 -8.992 1.00 94.00 107 GLY A O 1
ATOM 830 N N . SER A 1 108 ? 7.758 -7.625 -11.145 1.00 94.25 108 SER A N 1
ATOM 831 C CA . SER A 1 108 ? 8.979 -6.831 -11.288 1.00 94.25 108 SER A CA 1
ATOM 832 C C . SER A 1 108 ? 8.737 -5.674 -12.263 1.00 94.25 108 SER A C 1
ATOM 834 O O . SER A 1 108 ? 9.554 -5.394 -13.135 1.00 94.25 108 SER A O 1
ATOM 836 N N . THR A 1 109 ? 7.554 -5.055 -12.188 1.00 93.69 109 THR A N 1
ATOM 837 C CA . THR A 1 109 ? 7.167 -3.950 -13.082 1.00 93.69 109 THR A CA 1
ATOM 838 C C . THR A 1 109 ? 7.743 -2.617 -12.617 1.00 93.69 109 THR A C 1
ATOM 840 O O . THR A 1 109 ? 7.918 -2.410 -11.417 1.00 93.69 109 THR A O 1
ATOM 843 N N . GLY A 1 110 ? 7.921 -1.667 -13.535 1.00 91.12 110 GLY A N 1
ATOM 844 C CA . GLY A 1 110 ? 8.540 -0.379 -13.221 1.00 91.12 110 GLY A CA 1
ATOM 845 C C . GLY A 1 110 ? 10.045 -0.534 -13.015 1.00 91.12 110 GLY A C 1
ATOM 846 O O . GLY A 1 110 ? 10.684 -1.378 -13.640 1.00 91.12 110 GLY A O 1
ATOM 847 N N . ARG A 1 111 ? 10.627 0.273 -12.128 1.00 88.44 111 ARG A N 1
ATOM 848 C CA . ARG A 1 111 ? 12.065 0.236 -11.836 1.00 88.44 111 ARG A CA 1
ATOM 849 C C . ARG A 1 111 ? 12.368 -0.800 -10.755 1.00 88.44 111 ARG A C 1
ATOM 851 O O . ARG A 1 111 ? 12.479 -0.448 -9.587 1.00 88.44 111 ARG A O 1
ATOM 858 N N . SER A 1 112 ? 12.511 -2.056 -11.164 1.00 86.38 112 SER A N 1
ATOM 859 C CA . SER A 1 112 ? 12.778 -3.203 -10.291 1.00 86.38 112 SER A CA 1
ATOM 860 C C . SER A 1 112 ? 13.941 -4.038 -10.835 1.00 86.38 112 SER A C 1
ATOM 862 O O . SER A 1 112 ? 14.036 -4.232 -12.043 1.00 86.38 112 SER A O 1
ATOM 864 N N . SER A 1 113 ? 14.816 -4.543 -9.960 1.00 84.19 113 SER A N 1
ATOM 865 C CA . SER A 1 113 ? 15.928 -5.434 -10.335 1.00 84.19 113 SER A CA 1
ATOM 866 C C . SER A 1 113 ? 15.535 -6.914 -10.407 1.00 84.19 113 SER A C 1
ATOM 868 O O . SER A 1 113 ? 16.272 -7.716 -10.970 1.00 84.19 113 SER A O 1
ATOM 870 N N . GLY A 1 114 ? 14.385 -7.291 -9.847 1.00 87.31 114 GLY A N 1
ATOM 871 C CA . GLY A 1 114 ? 13.886 -8.665 -9.848 1.00 87.31 114 GLY A CA 1
ATOM 872 C C . GLY A 1 114 ? 12.572 -8.798 -9.075 1.00 87.31 114 GLY A C 1
ATOM 873 O O . GLY A 1 114 ? 12.112 -7.816 -8.497 1.00 87.31 114 GLY A O 1
ATOM 874 N N . PRO A 1 115 ? 11.934 -9.981 -9.054 1.00 90.69 115 PRO A N 1
ATOM 875 C CA . PRO A 1 115 ? 10.650 -10.164 -8.384 1.00 90.69 115 PRO A CA 1
ATOM 876 C C . PRO A 1 115 ? 10.687 -9.835 -6.883 1.00 90.69 115 PRO A C 1
ATOM 878 O O . PRO A 1 115 ? 11.352 -10.514 -6.098 1.00 90.69 115 PRO A O 1
ATOM 881 N N . HIS A 1 116 ? 9.975 -8.779 -6.488 1.00 90.62 116 HIS A N 1
ATOM 882 C CA . HIS A 1 116 ? 9.821 -8.371 -5.091 1.00 90.62 116 HIS A CA 1
ATOM 883 C C . HIS A 1 116 ? 8.577 -7.497 -4.894 1.00 90.62 116 HIS A C 1
ATOM 885 O O . HIS A 1 116 ? 8.017 -6.947 -5.843 1.00 90.62 116 HIS A O 1
ATOM 891 N N . LEU A 1 117 ? 8.146 -7.368 -3.641 1.00 89.00 117 LEU A N 1
ATOM 892 C CA . LEU A 1 117 ? 7.163 -6.383 -3.203 1.00 89.00 117 LEU A CA 1
ATOM 893 C C . LEU A 1 117 ? 7.893 -5.227 -2.519 1.00 89.00 117 LEU A C 1
ATOM 895 O O . LEU A 1 117 ? 8.518 -5.436 -1.482 1.00 89.00 117 LEU A O 1
ATOM 899 N N . HIS A 1 118 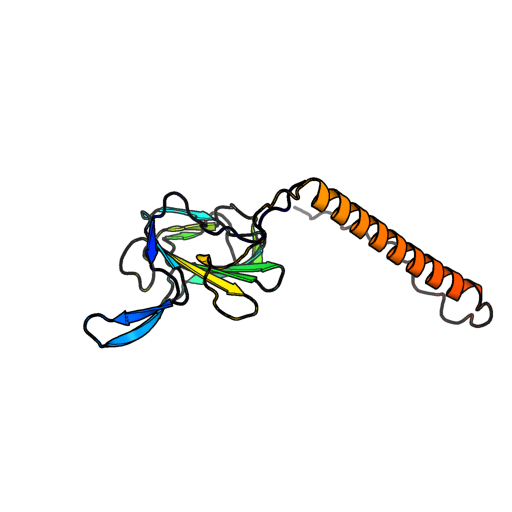? 7.739 -4.016 -3.052 1.00 89.88 118 HIS A N 1
ATOM 900 C CA . HIS A 1 118 ? 8.107 -2.786 -2.348 1.00 89.88 118 HIS A CA 1
ATOM 901 C C . HIS A 1 118 ? 6.907 -2.302 -1.533 1.00 89.88 118 HIS A C 1
ATOM 903 O O . HIS A 1 118 ? 5.859 -1.964 -2.096 1.00 89.88 118 HIS A O 1
ATOM 909 N N . TYR A 1 119 ? 7.055 -2.314 -0.209 1.00 87.38 119 TYR A N 1
ATOM 910 C CA . TYR A 1 119 ? 6.008 -1.977 0.754 1.00 87.38 119 TYR A CA 1
ATOM 911 C C . TYR A 1 119 ? 6.379 -0.731 1.557 1.00 87.38 119 TYR A C 1
ATOM 913 O O . TYR A 1 119 ? 7.417 -0.691 2.218 1.00 87.38 119 TYR A O 1
ATOM 921 N N . GLU A 1 120 ? 5.516 0.281 1.556 1.00 86.50 120 GLU A N 1
ATOM 922 C CA . GLU A 1 120 ? 5.694 1.482 2.376 1.00 86.50 120 GLU A CA 1
ATOM 923 C C . GLU A 1 120 ? 4.5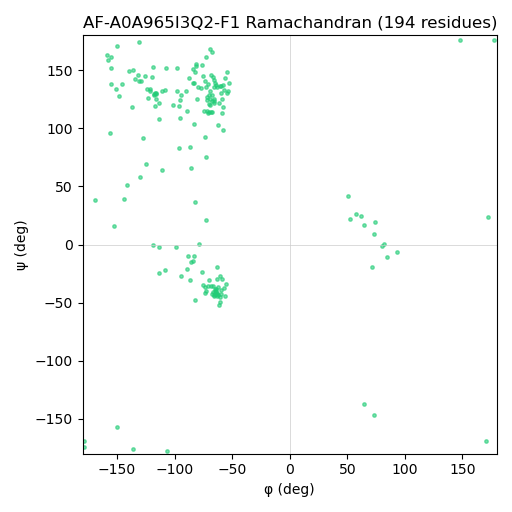28 1.649 3.347 1.00 86.50 120 GLU A C 1
ATOM 925 O O . GLU A 1 120 ? 3.372 1.400 2.999 1.00 86.50 120 GLU A O 1
ATOM 930 N N . VAL A 1 121 ? 4.834 2.140 4.549 1.00 85.12 121 VAL A N 1
ATOM 931 C CA . VAL A 1 121 ? 3.833 2.600 5.515 1.00 85.12 121 VAL A CA 1
ATOM 932 C C . VAL A 1 121 ? 4.033 4.087 5.731 1.00 85.12 121 VAL A C 1
ATOM 934 O O . VAL A 1 121 ? 5.142 4.551 5.993 1.00 85.12 121 VAL A O 1
ATOM 937 N N . ILE A 1 122 ? 2.948 4.838 5.613 1.00 84.25 122 ILE A N 1
ATOM 938 C CA . ILE A 1 122 ? 2.906 6.283 5.787 1.00 84.25 122 ILE A CA 1
ATOM 939 C C . ILE A 1 122 ? 1.987 6.545 6.975 1.00 84.25 122 ILE A C 1
ATOM 941 O O . ILE A 1 122 ? 0.815 6.189 6.941 1.00 84.25 122 ILE A O 1
ATOM 945 N N . ALA A 1 123 ? 2.506 7.156 8.033 1.00 82.31 123 ALA A N 1
ATOM 946 C CA . ALA A 1 123 ? 1.730 7.549 9.203 1.00 82.31 123 ALA A CA 1
ATOM 947 C C . ALA A 1 123 ? 1.708 9.075 9.284 1.00 82.31 123 ALA A C 1
ATOM 949 O O . ALA A 1 123 ? 2.767 9.706 9.327 1.00 82.31 123 ALA A O 1
ATOM 950 N N . LYS A 1 124 ? 0.512 9.676 9.275 1.00 79.00 124 LYS A N 1
ATOM 951 C CA . LYS A 1 124 ? 0.321 11.139 9.344 1.00 79.00 124 LYS A CA 1
ATOM 952 C C . LYS A 1 124 ? 1.184 11.895 8.314 1.00 79.00 124 LYS A C 1
ATOM 954 O O . LYS A 1 124 ? 1.822 12.894 8.627 1.00 79.00 124 LYS A O 1
ATOM 959 N N . GLY A 1 125 ? 1.260 11.364 7.090 1.00 74.56 125 GLY A N 1
ATOM 960 C CA . GLY A 1 125 ? 2.026 11.948 5.980 1.00 74.56 125 GLY A CA 1
ATOM 961 C C . GLY A 1 125 ? 3.537 11.675 5.987 1.00 74.56 125 GLY A C 1
ATOM 962 O O . GLY A 1 125 ? 4.225 12.081 5.053 1.00 74.56 125 GLY A O 1
ATOM 963 N N . ARG A 1 126 ? 4.079 10.964 6.986 1.00 73.75 126 ARG A N 1
ATOM 964 C CA . ARG A 1 126 ? 5.508 10.608 7.059 1.00 73.75 126 ARG A CA 1
ATOM 965 C C . ARG A 1 126 ? 5.709 9.118 6.803 1.00 73.75 126 ARG A C 1
ATOM 967 O O . ARG A 1 126 ? 5.032 8.295 7.411 1.00 73.75 126 ARG A O 1
ATOM 974 N N . HIS A 1 127 ? 6.665 8.763 5.944 1.00 77.06 127 HIS A N 1
ATOM 975 C CA . HIS A 1 127 ? 7.064 7.363 5.771 1.00 77.06 127 HIS A CA 1
ATOM 976 C C . HIS A 1 127 ? 7.707 6.861 7.066 1.00 77.06 127 HIS A C 1
ATOM 978 O O . HIS A 1 127 ? 8.653 7.469 7.573 1.00 77.06 127 HIS A O 1
ATOM 984 N N . VAL A 1 128 ? 7.186 5.762 7.599 1.00 73.62 128 VAL A N 1
ATOM 985 C CA . VAL A 1 128 ? 7.640 5.147 8.846 1.00 73.62 128 VAL A CA 1
ATOM 986 C C . VAL A 1 128 ? 8.147 3.740 8.577 1.00 73.62 128 VAL A C 1
ATOM 988 O O . VAL A 1 128 ? 7.716 3.077 7.636 1.00 73.62 128 VAL A O 1
ATOM 991 N N . ASN A 1 129 ? 9.067 3.272 9.419 1.00 69.19 129 ASN A N 1
ATOM 992 C CA . ASN A 1 129 ? 9.547 1.903 9.327 1.00 69.19 129 ASN A CA 1
ATOM 993 C C . ASN A 1 129 ? 8.426 0.938 9.764 1.00 69.19 129 ASN A C 1
ATOM 995 O O . ASN A 1 129 ? 8.093 0.933 10.955 1.00 69.19 129 ASN A O 1
ATOM 999 N N . PRO A 1 130 ? 7.879 0.094 8.867 1.00 63.84 130 PRO A N 1
ATOM 1000 C CA . PRO A 1 130 ? 6.826 -0.857 9.225 1.00 63.84 130 PRO A CA 1
ATOM 1001 C C . PRO A 1 130 ? 7.251 -1.840 10.323 1.00 63.84 130 PRO A C 1
ATOM 1003 O O . PRO A 1 130 ? 6.417 -2.264 11.119 1.00 63.84 130 PRO A O 1
ATOM 1006 N N . MET A 1 131 ? 8.545 -2.169 10.410 1.00 60.94 131 MET A N 1
ATOM 1007 C CA . MET A 1 131 ? 9.074 -3.131 11.385 1.00 60.94 131 MET A CA 1
ATOM 1008 C C . MET A 1 131 ? 9.179 -2.561 12.801 1.00 60.94 131 MET A C 1
ATOM 1010 O O . MET A 1 131 ? 9.154 -3.318 13.765 1.00 60.94 131 MET A O 1
ATOM 1014 N N . LYS A 1 132 ? 9.274 -1.233 12.942 1.00 58.47 132 LYS A N 1
ATOM 1015 C CA . LYS A 1 132 ? 9.328 -0.552 14.249 1.00 58.47 132 LYS A CA 1
ATOM 1016 C C . LYS A 1 132 ? 7.981 0.007 14.690 1.00 58.47 132 LYS A C 1
ATOM 1018 O O . LYS A 1 132 ? 7.887 0.593 15.764 1.00 58.47 132 LYS A O 1
ATOM 1023 N N . LEU A 1 133 ? 6.947 -0.135 13.865 1.00 57.44 133 LEU A N 1
ATOM 1024 C CA . LEU A 1 133 ? 5.629 0.344 14.224 1.00 57.44 133 LEU A CA 1
ATOM 1025 C C . LEU A 1 133 ? 5.068 -0.575 15.322 1.00 57.44 133 LEU A C 1
ATOM 1027 O O . LEU A 1 133 ? 4.843 -1.772 15.100 1.00 57.44 133 LEU A O 1
ATOM 1031 N N . ASN A 1 134 ? 4.871 -0.009 16.515 1.00 52.56 134 ASN A N 1
ATOM 1032 C CA . ASN A 1 134 ? 4.043 -0.597 17.566 1.00 52.56 134 ASN A CA 1
ATOM 1033 C C . ASN A 1 134 ? 2.585 -0.455 17.137 1.00 52.56 134 ASN A C 1
ATOM 1035 O O . ASN A 1 134 ? 1.847 0.419 17.578 1.00 52.56 134 ASN A O 1
ATOM 1039 N N . LEU A 1 135 ? 2.200 -1.301 16.192 1.00 54.47 135 LEU A N 1
ATOM 1040 C CA . LEU A 1 135 ? 0.806 -1.524 15.870 1.00 54.47 135 LEU A CA 1
ATOM 1041 C C . LEU A 1 135 ? 0.219 -2.272 17.067 1.00 54.47 135 LEU A C 1
ATOM 1043 O O . LEU A 1 135 ? 0.839 -3.260 17.473 1.00 54.47 135 LEU A O 1
ATOM 1047 N N . PRO A 1 136 ? -0.907 -1.835 17.662 1.00 50.00 136 PRO A N 1
ATOM 1048 C CA . PRO A 1 136 ? -1.567 -2.603 18.712 1.00 50.00 136 PRO A CA 1
ATOM 1049 C C . PRO A 1 136 ? -1.904 -3.969 18.114 1.00 50.00 136 PRO A C 1
ATOM 1051 O O . PRO A 1 136 ? -2.809 -4.109 17.296 1.00 50.00 136 PRO A O 1
ATOM 1054 N N . THR A 1 137 ? -1.059 -4.957 18.400 1.00 45.81 137 THR A N 1
ATOM 1055 C CA . THR A 1 137 ? -1.050 -6.231 17.689 1.00 45.81 137 THR A CA 1
ATOM 1056 C C . THR A 1 137 ? -1.874 -7.188 18.512 1.00 45.81 137 THR A C 1
ATOM 1058 O O . THR A 1 137 ? -1.302 -7.898 19.324 1.00 45.81 137 THR A O 1
ATOM 1061 N N . GLY A 1 138 ? -3.201 -7.169 18.367 1.00 46.03 138 GLY A N 1
ATOM 1062 C CA . GLY A 1 138 ? -4.055 -8.233 18.902 1.00 46.03 138 GLY A CA 1
ATOM 1063 C C . GLY A 1 138 ? -3.856 -8.571 20.377 1.00 46.03 138 GLY A C 1
ATOM 1064 O O . GLY A 1 138 ? -4.183 -9.696 20.753 1.00 46.03 138 GLY A O 1
ATOM 1065 N N . ALA A 1 139 ? -3.294 -7.655 21.178 1.00 46.56 139 ALA A N 1
ATOM 1066 C CA . ALA A 1 139 ? -2.920 -7.936 22.551 1.00 46.56 139 ALA A CA 1
ATOM 1067 C C . ALA A 1 139 ? -4.186 -8.391 23.272 1.00 46.56 139 ALA A C 1
ATOM 1069 O O . ALA A 1 139 ? -5.189 -7.675 23.301 1.00 46.56 139 ALA A O 1
ATOM 1070 N N . LYS A 1 140 ? -4.167 -9.632 23.762 1.00 47.25 140 LYS A N 1
ATOM 1071 C CA . LYS A 1 140 ? -5.153 -10.063 24.741 1.00 47.25 140 LYS A CA 1
ATOM 1072 C C . LYS A 1 140 ? -4.831 -9.255 25.987 1.00 47.25 140 LYS A C 1
ATOM 1074 O O . LYS A 1 140 ? -3.730 -9.394 26.515 1.00 47.25 140 LYS A O 1
ATOM 1079 N N . LEU A 1 141 ? -5.751 -8.376 26.367 1.00 56.16 141 LEU A N 1
ATOM 1080 C CA . LEU A 1 141 ? -5.698 -7.712 27.659 1.00 56.16 141 LEU A CA 1
ATOM 1081 C C . LEU A 1 141 ? -5.582 -8.820 28.712 1.00 56.16 141 LEU A C 1
ATOM 1083 O O . LEU A 1 141 ? -6.275 -9.838 28.623 1.00 56.16 141 LEU A O 1
ATOM 1087 N N . ASN A 1 142 ? -4.652 -8.684 29.649 1.00 69.69 142 ASN A N 1
ATOM 1088 C CA . ASN A 1 142 ? -4.656 -9.580 30.801 1.00 69.69 142 ASN A CA 1
ATOM 1089 C C . ASN A 1 142 ? -5.902 -9.287 31.666 1.00 69.69 142 ASN A C 1
ATOM 1091 O O . ASN A 1 142 ? -6.542 -8.249 31.504 1.00 69.69 142 ASN A O 1
ATOM 1095 N N . GLN A 1 143 ? -6.255 -10.182 32.593 1.00 66.44 143 GLN A N 1
ATOM 1096 C CA . GLN A 1 143 ? -7.498 -10.052 33.371 1.00 66.44 143 GLN A CA 1
ATOM 1097 C C . GLN A 1 143 ? -7.620 -8.702 34.105 1.00 66.44 143 GLN A C 1
ATOM 1099 O O . GLN A 1 143 ? -8.713 -8.152 34.220 1.00 66.44 143 GLN A O 1
ATOM 1104 N N . ASN A 1 144 ? -6.498 -8.139 34.563 1.00 72.12 144 ASN A N 1
ATOM 1105 C CA . ASN A 1 144 ? -6.480 -6.846 35.245 1.00 72.12 144 ASN A CA 1
ATOM 1106 C C . ASN A 1 144 ? -6.723 -5.687 34.270 1.00 72.12 144 ASN A C 1
ATOM 1108 O O . ASN A 1 144 ? -7.471 -4.765 34.588 1.00 72.12 144 ASN A O 1
ATOM 1112 N N . GLU A 1 145 ? -6.140 -5.747 33.074 1.00 72.12 145 GLU A N 1
ATOM 1113 C CA . GLU A 1 145 ? -6.360 -4.764 32.011 1.00 72.12 145 GLU A CA 1
ATOM 1114 C C . GLU A 1 145 ? -7.787 -4.842 31.442 1.00 72.12 145 GLU A C 1
ATOM 1116 O O . GLU A 1 145 ? -8.369 -3.806 31.130 1.00 72.12 145 GLU A O 1
ATOM 1121 N N . GLU A 1 146 ? -8.385 -6.037 31.347 1.00 66.69 146 GLU A N 1
ATOM 1122 C CA . GLU A 1 146 ? -9.797 -6.202 30.961 1.00 66.69 146 GLU A CA 1
ATOM 1123 C C . GLU A 1 146 ? -10.733 -5.559 31.985 1.00 66.69 146 GLU A C 1
ATOM 1125 O O . GLU A 1 146 ? -11.643 -4.824 31.602 1.00 66.69 146 GLU A O 1
ATOM 1130 N N . ASN A 1 147 ? -10.480 -5.775 33.278 1.00 69.94 147 ASN A N 1
ATOM 1131 C CA . ASN A 1 147 ? -11.282 -5.187 34.349 1.00 69.94 147 ASN A CA 1
ATOM 1132 C C . ASN A 1 147 ? -11.157 -3.654 34.369 1.00 69.94 147 ASN A C 1
ATOM 1134 O O . ASN A 1 147 ? -12.160 -2.954 34.490 1.00 69.94 147 ASN A O 1
ATOM 1138 N N . GLN A 1 148 ? -9.945 -3.120 34.188 1.00 76.81 148 GLN A N 1
ATOM 1139 C CA . GLN A 1 148 ? -9.720 -1.673 34.087 1.00 76.81 148 GLN A CA 1
ATOM 1140 C C . GLN A 1 148 ? -10.382 -1.072 32.844 1.00 76.81 148 GLN A C 1
ATOM 1142 O O . GLN A 1 148 ? -10.961 0.012 32.911 1.00 76.81 148 GLN A O 1
ATOM 1147 N N . PHE A 1 149 ? -10.327 -1.774 31.710 1.00 70.94 149 PHE A N 1
ATOM 1148 C CA . PHE A 1 149 ? -10.999 -1.347 30.489 1.00 70.94 149 PHE A CA 1
ATOM 1149 C C . PHE A 1 149 ? -12.524 -1.353 30.653 1.00 70.94 149 PHE A C 1
ATOM 1151 O O . PHE A 1 149 ? -13.173 -0.388 30.258 1.00 70.94 149 PHE A O 1
ATOM 1158 N N . ALA A 1 150 ? -13.094 -2.384 31.282 1.00 74.69 150 ALA A N 1
ATOM 1159 C CA . ALA A 1 150 ? -14.526 -2.458 31.568 1.00 74.69 150 ALA A CA 1
ATOM 1160 C C . ALA A 1 150 ? -14.988 -1.297 32.464 1.00 74.69 150 ALA A C 1
ATOM 1162 O O . ALA A 1 150 ? -15.965 -0.629 32.136 1.00 74.69 150 ALA A O 1
ATOM 1163 N N . GLN A 1 151 ? -14.231 -0.988 33.522 1.00 78.06 151 GLN A N 1
ATOM 1164 C CA . GLN A 1 151 ? -14.504 0.160 34.396 1.00 78.06 151 GLN A CA 1
ATOM 1165 C C . GLN A 1 151 ? -14.409 1.499 33.652 1.00 78.06 151 GLN A C 1
ATOM 1167 O O . GLN A 1 151 ? -15.183 2.418 33.912 1.00 78.06 151 GLN A O 1
ATOM 1172 N N . LEU A 1 152 ? -13.468 1.627 32.713 1.00 79.19 152 LEU A N 1
ATOM 1173 C CA . LEU A 1 152 ? -13.343 2.813 31.864 1.00 79.19 152 LEU A CA 1
ATOM 1174 C C . LEU A 1 152 ? -14.542 2.980 30.930 1.00 79.19 152 LEU A C 1
ATOM 1176 O O . LEU A 1 152 ? -15.048 4.093 30.808 1.00 79.19 152 LEU A O 1
ATOM 1180 N N . VAL A 1 153 ? -14.999 1.899 30.293 1.00 79.25 153 VAL A N 1
ATOM 1181 C CA . VAL A 1 153 ? -16.194 1.915 29.435 1.00 79.25 153 VAL A CA 1
ATOM 1182 C C . VAL A 1 153 ? -17.419 2.316 30.248 1.00 79.25 153 VAL A C 1
ATOM 1184 O O . VAL A 1 153 ? -18.106 3.261 29.874 1.00 79.25 153 VAL A O 1
ATOM 1187 N N . GLU A 1 154 ? -17.631 1.687 31.403 1.00 79.50 154 GLU A N 1
ATOM 1188 C CA . GLU A 1 154 ? -18.757 1.997 32.286 1.00 79.50 154 GLU A CA 1
ATOM 1189 C C . GLU A 1 154 ? -18.736 3.461 32.747 1.00 79.50 154 GLU A C 1
ATOM 1191 O O . GLU A 1 154 ? -19.753 4.153 32.706 1.00 79.50 154 GLU A O 1
ATOM 1196 N N . LYS A 1 155 ? -17.558 3.985 33.103 1.00 80.38 155 LYS A N 1
ATOM 1197 C CA . LYS A 1 155 ? -17.396 5.389 33.494 1.00 80.38 155 LYS A CA 1
ATOM 1198 C C . LYS A 1 155 ? -17.695 6.355 32.346 1.00 80.38 155 LYS A C 1
ATOM 1200 O O . LYS A 1 155 ? -18.269 7.419 32.573 1.00 80.38 155 LYS A O 1
ATOM 1205 N N . VAL A 1 156 ? -17.300 6.009 31.122 1.00 82.06 156 VAL A N 1
ATOM 1206 C CA . VAL A 1 156 ? -17.606 6.805 29.927 1.00 82.06 156 VAL A CA 1
ATOM 1207 C C . VAL A 1 156 ? -19.105 6.769 29.627 1.00 82.06 156 VAL A C 1
ATOM 1209 O O . VAL A 1 156 ? -19.680 7.826 29.378 1.00 82.06 156 VAL A O 1
ATOM 1212 N N . ASP A 1 157 ? -19.758 5.613 29.731 1.00 76.94 157 ASP A N 1
ATOM 1213 C CA . ASP A 1 157 ? -21.206 5.477 29.524 1.00 76.94 157 ASP A CA 1
ATOM 1214 C C . ASP A 1 157 ? -22.013 6.259 30.569 1.00 76.94 157 ASP A C 1
ATOM 1216 O O . ASP A 1 157 ? -22.985 6.943 30.232 1.00 76.94 157 ASP A O 1
ATOM 1220 N N . GLN A 1 158 ? -21.577 6.237 31.831 1.00 78.44 158 GLN A N 1
ATOM 1221 C CA . GLN A 1 158 ? -22.155 7.053 32.900 1.00 78.44 158 GLN A CA 1
ATOM 1222 C C . GLN A 1 158 ? -21.971 8.550 32.629 1.00 78.44 158 GLN A C 1
ATOM 1224 O O . GLN A 1 158 ? -22.917 9.322 32.795 1.00 78.44 158 GLN A O 1
ATOM 1229 N N . LEU A 1 159 ? -20.792 8.968 32.154 1.00 76.69 159 LEU A N 1
ATOM 1230 C CA . LEU A 1 159 ? -20.549 10.354 31.754 1.00 76.69 159 LEU A CA 1
ATOM 1231 C C . LEU A 1 159 ? -21.478 10.759 30.608 1.00 76.69 159 LEU A C 1
ATOM 1233 O O . LEU A 1 159 ? -22.199 11.744 30.748 1.00 76.69 159 LEU A O 1
ATOM 1237 N N . TYR A 1 160 ? -21.530 9.990 29.518 1.00 74.00 160 TYR A N 1
ATOM 1238 C CA . TYR A 1 160 ? -22.428 10.257 28.390 1.00 74.00 160 TYR A CA 1
ATOM 1239 C C . TYR A 1 160 ? -23.892 10.344 28.822 1.00 74.00 160 TYR A C 1
ATOM 1241 O O . TYR A 1 160 ? -24.587 11.283 28.435 1.00 74.00 160 TYR A O 1
ATOM 1249 N N . SER A 1 161 ? -24.341 9.419 29.670 1.00 73.44 161 SER A N 1
ATOM 1250 C CA . SER A 1 161 ? -25.701 9.424 30.210 1.00 73.44 161 SER A CA 1
ATOM 1251 C C . SER A 1 161 ? -25.954 10.662 31.068 1.00 73.44 161 SER A C 1
ATOM 1253 O O . SER A 1 161 ? -26.986 11.305 30.919 1.00 73.44 161 SER A O 1
ATOM 1255 N N . SER A 1 162 ? -25.000 11.065 31.910 1.00 76.44 162 SER A N 1
ATOM 1256 C CA . SER A 1 162 ? -25.133 12.269 32.737 1.00 76.44 162 SER A CA 1
ATOM 1257 C C . SER A 1 162 ? -25.152 13.561 31.913 1.00 76.44 162 SER A C 1
ATOM 1259 O O . SER A 1 162 ? -25.921 14.465 32.229 1.00 76.44 162 SER A O 1
ATOM 1261 N N . TYR A 1 163 ? -24.389 13.644 30.818 1.00 68.44 163 TYR A N 1
ATOM 1262 C CA . TYR A 1 163 ? -24.472 14.760 29.872 1.00 68.44 163 TYR A CA 1
ATOM 1263 C C . TYR A 1 163 ? -25.811 14.780 29.129 1.00 68.44 163 TYR A C 1
ATOM 1265 O O . TYR A 1 163 ? -26.400 15.847 28.976 1.00 68.44 163 TYR A O 1
ATOM 1273 N N . ALA A 1 164 ? -26.322 13.620 28.707 1.00 68.25 164 ALA A N 1
ATOM 1274 C CA . ALA A 1 164 ? -27.637 13.524 28.077 1.00 68.25 164 ALA A CA 1
ATOM 1275 C C . ALA A 1 164 ? -28.761 13.954 29.038 1.00 68.25 164 ALA A C 1
ATOM 1277 O O . ALA A 1 164 ? -29.625 14.744 28.662 1.00 68.25 164 ALA A O 1
ATOM 1278 N N . GLN A 1 165 ? -28.708 13.513 30.298 1.00 61.50 165 GLN A N 1
ATOM 1279 C CA . GLN A 1 165 ? -29.666 13.893 31.341 1.00 61.50 165 GLN A CA 1
ATOM 1280 C C . GLN A 1 165 ? -29.569 15.384 31.689 1.00 61.50 165 GLN A C 1
ATOM 1282 O O . GLN A 1 165 ? -30.589 16.061 31.754 1.00 61.50 165 GLN A O 1
ATOM 1287 N N . LYS A 1 166 ? -28.352 15.929 31.820 1.00 62.16 166 LYS A N 1
ATOM 1288 C CA . LYS A 1 166 ? -28.122 17.354 32.107 1.00 62.16 166 LYS A CA 1
ATOM 1289 C C . LYS A 1 166 ? -28.615 18.265 30.980 1.00 62.16 166 LYS A C 1
ATOM 1291 O O . LYS A 1 166 ? -29.174 19.323 31.249 1.00 62.16 166 LYS A O 1
ATOM 1296 N N . ASN A 1 167 ? -28.446 17.850 29.726 1.00 55.16 167 ASN A N 1
ATOM 1297 C CA . ASN A 1 167 ? -28.988 18.577 28.578 1.00 55.16 167 ASN A CA 1
ATOM 1298 C C . ASN A 1 167 ? -30.522 18.490 28.512 1.00 55.16 167 ASN A C 1
ATOM 1300 O O . ASN A 1 167 ? -31.153 19.440 28.070 1.00 55.16 167 ASN A O 1
ATOM 1304 N N . THR A 1 168 ? -31.115 17.394 28.997 1.00 50.41 168 THR A N 1
ATOM 1305 C CA . THR A 1 168 ? -32.577 17.219 29.086 1.00 50.41 168 THR A CA 1
ATOM 1306 C C . THR A 1 168 ? -33.183 18.039 30.237 1.00 50.41 168 THR A C 1
ATOM 1308 O O . THR A 1 168 ? -34.269 18.595 30.093 1.00 50.41 168 THR A O 1
ATOM 1311 N N . SER A 1 169 ? -32.479 18.189 31.366 1.00 49.22 169 SER A N 1
ATOM 1312 C CA . SER A 1 169 ? -32.917 19.050 32.476 1.00 49.22 169 SER A CA 1
ATOM 1313 C C . SER A 1 169 ? -32.758 20.543 32.162 1.00 49.22 169 SER A C 1
ATOM 1315 O O . SER A 1 169 ? -33.643 21.325 32.485 1.00 49.22 169 SER A O 1
ATOM 1317 N N . LEU A 1 170 ? -31.699 20.935 31.437 1.00 48.00 170 LEU A N 1
ATOM 1318 C CA . LEU A 1 170 ? -31.517 22.310 30.937 1.00 48.00 170 LEU A CA 1
ATOM 1319 C C . LEU A 1 170 ? -32.645 22.759 29.990 1.00 48.00 170 LEU A C 1
ATOM 1321 O O . LEU A 1 170 ? -32.932 23.947 29.919 1.00 48.00 170 LEU A O 1
ATOM 1325 N N . THR A 1 171 ? -33.299 21.829 29.285 1.00 45.78 171 THR A N 1
ATOM 1326 C CA . THR A 1 171 ? -34.468 22.119 28.434 1.00 45.78 171 THR A CA 1
ATOM 1327 C C . THR A 1 171 ? -35.805 22.147 29.182 1.00 45.78 171 THR A C 1
ATOM 1329 O O . THR A 1 171 ? -36.788 22.623 28.623 1.00 45.78 171 THR A O 1
ATOM 1332 N N . LEU A 1 172 ? -35.869 21.641 30.419 1.00 44.84 172 LEU A N 1
ATOM 1333 C CA . LEU A 1 172 ? -37.095 21.613 31.232 1.00 44.84 172 LEU A CA 1
ATOM 1334 C C . LEU A 1 172 ? -37.210 22.822 32.176 1.00 44.84 172 LEU A C 1
ATOM 1336 O O . LEU A 1 172 ? -38.327 23.238 32.474 1.00 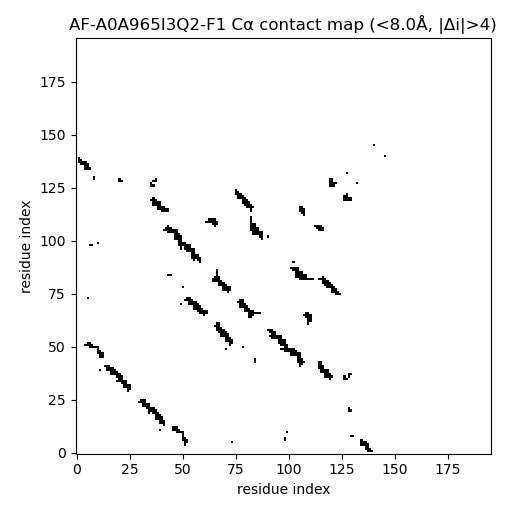44.84 172 LEU A O 1
ATOM 1340 N N . ASP A 1 173 ? -36.083 23.414 32.581 1.00 44.53 173 ASP A N 1
ATOM 1341 C CA . ASP A 1 173 ? -36.047 24.589 33.467 1.00 44.53 173 ASP A CA 1
ATOM 1342 C C . ASP A 1 173 ? -36.242 25.930 32.729 1.00 44.53 173 ASP A C 1
ATOM 1344 O O . ASP A 1 173 ? -36.466 26.958 33.366 1.00 44.53 173 ASP A O 1
ATOM 1348 N N . ASP A 1 174 ? -36.211 25.933 31.392 1.00 44.25 174 ASP A N 1
ATOM 1349 C CA . ASP A 1 174 ? -36.426 27.127 30.567 1.00 44.25 174 ASP A CA 1
ATOM 1350 C C . ASP A 1 174 ? -37.756 27.057 29.794 1.00 44.25 174 ASP A C 1
ATOM 1352 O O . ASP A 1 174 ? -37.815 27.041 28.565 1.00 44.25 174 ASP A O 1
ATOM 1356 N N . GLN A 1 175 ? -38.873 27.033 30.528 1.00 44.34 175 GLN A N 1
ATOM 1357 C CA . GLN A 1 175 ? -40.221 27.211 29.964 1.00 44.34 175 GLN A CA 1
ATOM 1358 C C . GLN A 1 175 ? -40.518 28.666 29.538 1.00 44.34 175 GLN A C 1
ATOM 1360 O O . GLN A 1 175 ? -41.681 29.045 29.404 1.00 44.34 175 GLN A O 1
ATOM 1365 N N . SER A 1 176 ? -39.498 29.498 29.299 1.00 46.06 176 SER A N 1
ATOM 1366 C CA . SER A 1 176 ? -39.686 30.897 28.892 1.00 46.06 176 SER A CA 1
ATOM 1367 C C . SER A 1 176 ? -39.219 31.239 27.476 1.00 46.06 176 SER A C 1
ATOM 1369 O O . SER A 1 176 ? -39.487 32.345 27.011 1.00 46.06 176 SER A O 1
ATOM 1371 N N . VAL A 1 177 ? -38.637 30.298 26.722 1.00 43.50 177 VAL A N 1
ATOM 1372 C CA . VAL A 1 177 ? -38.222 30.559 25.330 1.00 43.50 177 VAL A CA 1
ATOM 1373 C C . VAL A 1 177 ? -38.842 29.555 24.366 1.00 43.50 177 VAL A C 1
ATOM 1375 O O . VAL A 1 177 ? -38.196 28.721 23.734 1.00 43.50 177 VAL A O 1
ATOM 1378 N N . ASN A 1 178 ? -40.153 29.678 24.209 1.00 49.50 178 ASN A N 1
ATOM 1379 C CA . ASN A 1 178 ? -40.860 29.106 23.079 1.00 49.50 178 ASN A CA 1
ATOM 1380 C C . ASN A 1 178 ? -40.540 29.959 21.837 1.00 49.50 178 ASN A C 1
ATOM 1382 O O . ASN A 1 178 ? -41.193 30.979 21.655 1.00 49.50 178 ASN A O 1
ATOM 1386 N N . MET A 1 179 ? -39.513 29.607 21.041 1.00 47.06 179 MET A N 1
ATOM 1387 C CA . MET A 1 179 ? -39.315 30.122 19.663 1.00 47.06 179 MET A CA 1
ATOM 1388 C C . MET A 1 179 ? -38.221 29.402 18.836 1.00 47.06 179 MET A C 1
ATOM 1390 O O . MET A 1 179 ? -37.539 30.048 18.057 1.00 47.06 179 MET A O 1
ATOM 1394 N N . VAL A 1 180 ? -38.044 28.072 18.918 1.00 42.00 180 VAL A N 1
ATOM 1395 C CA . VAL A 1 180 ? -37.412 27.318 17.793 1.00 42.00 180 VAL A CA 1
ATOM 1396 C C . VAL A 1 180 ? -37.836 25.838 17.685 1.00 42.00 180 VAL A C 1
ATOM 1398 O O . VAL A 1 180 ? -37.193 25.046 16.997 1.00 42.00 180 VAL A O 1
ATOM 1401 N N . ALA A 1 181 ? -38.923 25.419 18.335 1.00 42.44 181 ALA A N 1
ATOM 1402 C CA . ALA A 1 181 ? -39.409 24.041 18.239 1.00 42.44 181 ALA A CA 1
ATOM 1403 C C . ALA A 1 181 ? -40.330 23.849 17.022 1.00 42.44 181 ALA A C 1
ATOM 1405 O O . ALA A 1 181 ? -41.524 23.604 17.151 1.00 42.44 181 ALA A O 1
ATOM 1406 N N . THR A 1 182 ? -39.790 23.978 15.812 1.00 45.41 182 THR A N 1
ATOM 1407 C CA . THR A 1 182 ? -40.404 23.421 14.596 1.00 45.41 182 THR A CA 1
ATOM 1408 C C . THR A 1 182 ? -39.301 23.222 13.565 1.00 45.41 182 THR A C 1
ATOM 1410 O O . THR A 1 182 ? -38.943 24.194 12.913 1.00 45.41 182 THR A O 1
ATOM 1413 N N . LEU A 1 183 ? -38.729 22.007 13.462 1.00 40.62 183 LEU A N 1
ATOM 1414 C CA . LEU A 1 183 ? -38.138 21.428 12.226 1.00 40.62 183 LEU A CA 1
ATOM 1415 C C . LEU A 1 183 ? -37.380 20.090 12.410 1.00 40.62 183 LEU A C 1
ATOM 1417 O O . LEU A 1 183 ? -36.555 19.736 11.571 1.00 40.62 183 LEU A O 1
ATOM 1421 N N . MET A 1 184 ? -37.649 19.289 13.445 1.00 38.16 184 MET A N 1
ATOM 1422 C CA . MET A 1 184 ? -37.036 17.953 13.556 1.00 38.16 184 MET A CA 1
ATOM 1423 C C . MET A 1 184 ? -38.066 16.861 13.830 1.00 38.16 184 MET A C 1
ATOM 1425 O O . MET A 1 184 ? -37.967 16.147 14.815 1.00 38.16 184 MET A O 1
ATOM 1429 N N . ASP A 1 185 ? -39.047 16.733 12.935 1.00 44.19 185 ASP A N 1
ATOM 1430 C CA . ASP A 1 185 ? -39.885 15.529 12.866 1.00 44.19 185 ASP A CA 1
ATOM 1431 C C . ASP A 1 185 ? -40.207 15.153 11.409 1.00 44.19 185 ASP A C 1
ATOM 1433 O O . ASP A 1 185 ? -41.353 14.995 10.993 1.00 44.19 185 ASP A O 1
ATOM 1437 N N . ALA A 1 186 ? -39.163 15.071 10.578 1.00 42.00 186 ALA A N 1
ATOM 1438 C CA . ALA A 1 186 ? -39.283 14.506 9.238 1.00 42.00 186 ALA A CA 1
ATOM 1439 C C . ALA A 1 186 ? -38.851 13.026 9.270 1.00 42.00 186 ALA A C 1
ATOM 1441 O O . ALA A 1 186 ? -37.690 12.748 9.590 1.00 42.00 186 ALA A O 1
ATOM 1442 N N . PRO A 1 187 ? -39.731 12.065 8.930 1.00 45.94 187 PRO A N 1
ATOM 1443 C CA . PRO A 1 187 ? -39.355 10.660 8.853 1.00 45.94 187 PRO A CA 1
ATOM 1444 C C . PRO A 1 187 ? -38.318 10.430 7.745 1.00 45.94 187 PRO A C 1
ATOM 1446 O O . PRO A 1 187 ? -38.420 10.959 6.637 1.00 45.94 187 PRO A O 1
ATOM 1449 N N . ILE A 1 188 ? -37.313 9.607 8.053 1.00 45.44 188 ILE A N 1
ATOM 1450 C CA . ILE A 1 188 ? -36.244 9.200 7.134 1.00 45.44 188 ILE A CA 1
ATOM 1451 C C . ILE A 1 188 ? -36.865 8.454 5.934 1.00 45.44 188 ILE A C 1
ATOM 1453 O O . ILE A 1 188 ? -37.499 7.417 6.142 1.00 45.44 188 ILE A O 1
ATOM 1457 N N . PRO A 1 189 ? -36.676 8.902 4.677 1.00 45.22 189 PRO A N 1
ATOM 1458 C CA . PRO A 1 189 ? -37.160 8.161 3.519 1.00 45.22 189 PRO A CA 1
ATOM 1459 C C . PRO A 1 189 ? -36.321 6.894 3.305 1.00 45.22 189 PRO A C 1
ATOM 1461 O O . PRO A 1 189 ? -35.097 6.944 3.160 1.00 45.22 189 PRO A O 1
ATOM 1464 N N . THR A 1 190 ? -36.984 5.738 3.261 1.00 63.66 190 THR A N 1
ATOM 1465 C CA . THR A 1 190 ? -36.355 4.454 2.923 1.00 63.66 190 THR A CA 1
ATOM 1466 C C . THR A 1 190 ? -35.858 4.450 1.470 1.00 63.66 190 THR A C 1
ATOM 1468 O O . THR A 1 190 ? -36.585 4.908 0.583 1.00 63.66 190 THR A O 1
ATOM 1471 N N . PRO A 1 191 ? -34.664 3.901 1.176 1.00 47.69 191 PRO A N 1
ATOM 1472 C CA . PRO A 1 191 ? -34.138 3.856 -0.185 1.00 47.69 191 PRO A CA 1
ATOM 1473 C C . PRO A 1 191 ? -34.959 2.919 -1.088 1.00 47.69 191 PRO A C 1
ATOM 1475 O O . PRO A 1 191 ? -35.201 1.759 -0.758 1.00 47.69 191 PRO A O 1
ATOM 1478 N N . ARG A 1 192 ? -35.367 3.439 -2.253 1.00 55.59 192 ARG A N 1
ATOM 1479 C CA . ARG A 1 192 ? -36.067 2.714 -3.329 1.00 55.59 192 ARG A CA 1
ATOM 1480 C C . ARG A 1 192 ? -35.145 1.642 -3.953 1.00 55.59 192 ARG A C 1
ATOM 1482 O O . ARG A 1 192 ? -33.956 1.920 -4.126 1.00 55.59 192 ARG A O 1
ATOM 1489 N N . PRO A 1 193 ? -35.651 0.448 -4.323 1.00 51.00 193 PRO A N 1
ATOM 1490 C CA . PRO A 1 193 ? -34.846 -0.579 -4.985 1.00 51.00 193 PRO A CA 1
ATOM 1491 C C . PRO A 1 193 ? -34.439 -0.154 -6.405 1.00 51.00 193 PRO A C 1
ATOM 1493 O O . PRO A 1 193 ? -35.190 0.529 -7.102 1.00 51.00 193 PRO A O 1
ATOM 1496 N N . ALA A 1 194 ? -33.238 -0.564 -6.821 1.00 50.84 194 ALA A N 1
ATOM 1497 C CA . ALA A 1 194 ? -32.699 -0.301 -8.153 1.00 50.84 194 ALA A CA 1
ATOM 1498 C C . ALA A 1 194 ? -33.466 -1.101 -9.228 1.00 50.84 194 ALA A C 1
ATOM 1500 O O . ALA A 1 194 ? -33.664 -2.303 -9.032 1.00 50.84 194 ALA A O 1
ATOM 1501 N N . PRO A 1 195 ? -33.890 -0.481 -10.345 1.00 58.16 195 PRO A N 1
ATOM 1502 C CA . PRO A 1 195 ? -34.438 -1.220 -11.476 1.00 58.16 195 PRO A CA 1
ATOM 1503 C C . PRO A 1 195 ? -33.329 -1.910 -12.291 1.00 58.16 195 PRO A C 1
ATOM 1505 O O . PRO A 1 195 ? -32.171 -1.489 -12.255 1.00 58.16 195 PRO A O 1
ATOM 1508 N N . GLN A 1 196 ? -33.735 -2.993 -12.963 1.00 56.56 196 GLN A N 1
ATOM 1509 C CA . GLN A 1 196 ? -32.941 -3.906 -13.799 1.00 56.56 196 GLN A CA 1
ATOM 1510 C C . GLN A 1 196 ? -32.300 -3.219 -15.007 1.00 56.56 196 GLN A C 1
ATOM 1512 O O . GLN A 1 196 ? -32.938 -2.295 -15.560 1.00 56.56 196 GLN A O 1
#

Sequence (196 aa):
RSLKALLMRTPIDGARLSSHFGKRKHPILGYTKMHKGTDFAAPKGTKIYAAGDGTITRAGWSASYGNVIKIKHRDGYETLYAHMSKFARGIRTGRRVSQGQVIGYVGSTGRSSGPHLHYEVIAKGRHVNPMKLNLPTGAKLNQNEENQFAQLVEKVDQLYSSYAQKNTSLTLDDQSVNMVATLMDAPIPTPRPAPQ